Protein AF-C6Y2U2-F1 (afdb_monomer_lite)

Sequence (371 aa):
MIRSQNFWLVALFLSKFGDLNKANKSVPPQEVGGTLWKDAYQYFFNDLGEGRTTSSFEHSLKNARDAFDSHLKKSTRIGWKDLRGRAAILPKEALYVFKKYKNVERNDLWKEIQLSVLKTKNNNSLKTEQIASPSSKNPNWVRQELILALDLYFDLDQGQMHRSNEKVIALSDLLRKLSVHKHIPDIKKFRNPSGVARRLGNFKAMDSGYTGDGLSNSGKLAKIIFDEFRMHRGRLKEEAELIKQIANKAVEGKLAEPAVSYTSSKEQEFKYNYHKNLELNPLTFRVKKQSINNSELITCFLCKMNSQDVYGTLGSDLMELHYVGNIDETSLTSGFNPEDFILVCPNCHKLLDTYYAIITYDDLKNILSSK

Foldseek 3Di:
DDAALLLLLLLQLQQPAFDADPVRDTAGHCVQPDRHLLSSQVSQCVQRVPVPASVRSSVVSVLSNLLCNQVQPPGSDHHDAPPVRHRDDDDPSNVVSCVVPVPPDNVVSVVCSCVVGVPDPPDDDDDDDDDDDDHLDFDDDDPLLLLLLVLVLVVDDPVQLALPRPSLQVSLVLQLLLPPDLDGNDSCPHSHSRVSSLLSQQVLCQDPPRPDNTDPDNDDSSNVSCVVPVVPSVVSVVSNVVSSVVSVVVVVVPPDPPPPDPPQDPVNVVVLSVQVCLQPDVVLVVVVVVVVVVDPQLAAPAQRDQQCVVPNPVRPPQKGKGFQDDPDPCVVVDDDDNVRIGIHGPVLRVVCSSCPPNDHSVRSSVVNVVD

Organism: Pedobacter heparinus (strain ATCC 13125 / DSM 2366 / CIP 104194 / JCM 7457 / NBRC 12017 / NCIMB 9290 / NRRL B-14731 / HIM 762-3) (NCBI:txid485917)

pLDDT: mean 74.82, std 16.69, range [26.45, 96.69]

Secondary structure (DSSP, 8-state):
-PPPHHHHHHHHHHHHS-EE-TTS-EE--GGG--SSHHHHHHHTHHHH-TT--HHHHHHHHHHHHHHHHTT-TT-SS---B-TTSPBPPPPHHHHHHHHHHTT--HHHHHHHHHHHTS----S--------PPPP-SPPPPPHHHHHHHHHHHHHS-TTT-STT-HHHHHHHHHHHHS---S--S-TTTTT-HHHHHHHHHHHHTT-TT--S---S---HHHHHHHHHHTT-HHHHHHHHHHHHHHHHHHHHTTTT---------HHHHHHHHHHHHHHT-HHHHHHHHHHHTTSS--S-TTT---HHHHHGGGGTT--EEEE-S--STTTTTSPP-GGGEEEE-HHHHHHHHHTTTT--HHHHHHHHHT-

Structure (mmCIF, N/CA/C/O backbone):
data_AF-C6Y2U2-F1
#
_entry.id   AF-C6Y2U2-F1
#
loop_
_atom_site.group_PDB
_atom_site.id
_atom_site.type_symbol
_atom_site.label_atom_id
_atom_site.label_alt_id
_atom_site.label_comp_id
_atom_site.label_asym_id
_atom_site.label_entity_id
_atom_site.label_seq_id
_atom_site.pdbx_PDB_ins_code
_atom_site.Cartn_x
_atom_site.Cartn_y
_atom_site.Cartn_z
_atom_site.occupancy
_atom_site.B_iso_or_equiv
_atom_site.auth_seq_id
_atom_site.auth_comp_id
_atom_site.auth_asym_id
_atom_site.auth_atom_id
_atom_site.pdbx_PDB_model_num
ATOM 1 N N . MET A 1 1 ? 8.060 16.342 -18.846 1.00 52.06 1 MET A N 1
ATOM 2 C CA . MET A 1 1 ? 8.264 17.287 -17.726 1.00 52.06 1 MET A CA 1
ATOM 3 C C . MET A 1 1 ? 9.355 18.267 -18.102 1.00 52.06 1 MET A C 1
ATOM 5 O O . MET A 1 1 ? 10.414 17.827 -18.541 1.00 52.06 1 MET A O 1
ATOM 9 N N . ILE A 1 2 ? 9.080 19.560 -17.957 1.00 65.88 2 ILE A N 1
ATOM 10 C CA . ILE A 1 2 ? 10.023 20.646 -18.249 1.00 65.88 2 ILE A CA 1
ATOM 11 C C . ILE A 1 2 ? 11.117 20.639 -17.168 1.00 65.88 2 ILE A C 1
ATOM 13 O O . ILE A 1 2 ? 10.838 20.301 -16.021 1.00 65.88 2 ILE A O 1
ATOM 17 N N . ARG A 1 3 ? 12.372 20.908 -17.542 1.00 79.31 3 ARG A N 1
ATOM 18 C CA . ARG A 1 3 ? 13.502 21.032 -16.604 1.00 79.31 3 ARG A CA 1
ATOM 19 C C . ARG A 1 3 ? 13.709 22.514 -16.304 1.00 79.31 3 ARG A C 1
ATOM 21 O O . ARG A 1 3 ? 13.890 23.286 -17.245 1.00 79.31 3 ARG A O 1
ATOM 28 N N . SER A 1 4 ? 13.675 22.892 -15.030 1.00 84.94 4 SER A N 1
ATOM 29 C CA . SER A 1 4 ? 13.879 24.274 -14.590 1.00 84.94 4 SER A CA 1
ATOM 30 C C . SER A 1 4 ? 15.317 24.761 -14.824 1.00 84.94 4 SER A C 1
ATOM 32 O O . SER A 1 4 ? 16.231 23.975 -15.085 1.00 84.94 4 SER A O 1
ATOM 34 N N . GLN A 1 5 ? 15.542 26.075 -14.734 1.00 83.69 5 GLN A N 1
ATOM 35 C CA . GLN A 1 5 ? 16.887 26.653 -14.863 1.00 83.69 5 GLN A CA 1
ATOM 36 C C . GLN A 1 5 ? 17.833 26.139 -13.767 1.00 83.69 5 GLN A C 1
ATOM 38 O O . GLN A 1 5 ? 18.969 25.783 -14.066 1.00 83.69 5 GLN A O 1
ATOM 43 N N . ASN A 1 6 ? 17.336 25.992 -12.536 1.00 86.44 6 ASN A N 1
ATOM 44 C CA . ASN A 1 6 ? 18.075 25.419 -11.408 1.00 86.44 6 ASN A CA 1
ATOM 45 C C . ASN A 1 6 ? 18.493 23.962 -11.664 1.00 86.44 6 ASN A C 1
ATOM 47 O O . ASN A 1 6 ? 19.618 23.569 -11.359 1.00 86.44 6 ASN A O 1
ATOM 51 N N . PHE A 1 7 ? 17.624 23.175 -12.306 1.00 90.50 7 PHE A N 1
ATOM 52 C CA . PHE A 1 7 ? 17.952 21.812 -12.723 1.00 90.50 7 PHE A CA 1
ATOM 53 C C . PHE A 1 7 ? 19.134 21.784 -13.702 1.00 90.50 7 PHE A C 1
ATOM 55 O O . PHE A 1 7 ? 20.068 20.993 -13.557 1.00 90.50 7 PHE A O 1
ATOM 62 N N . TRP A 1 8 ? 19.114 22.665 -14.705 1.00 90.69 8 TRP A N 1
ATOM 63 C CA . TRP A 1 8 ? 20.199 22.779 -15.679 1.00 90.69 8 TRP A CA 1
ATOM 64 C C . TRP A 1 8 ? 21.481 23.367 -15.080 1.00 90.69 8 TRP A C 1
ATOM 66 O O . TRP A 1 8 ? 22.568 22.993 -15.516 1.00 90.69 8 TRP A O 1
ATOM 76 N N . LEU A 1 9 ? 21.375 24.236 -14.072 1.00 90.00 9 LEU A N 1
ATOM 77 C CA . LEU A 1 9 ? 22.517 24.796 -13.348 1.00 90.00 9 LEU A CA 1
ATOM 78 C C . LEU A 1 9 ? 23.311 23.698 -12.631 1.00 90.00 9 LEU A C 1
ATOM 80 O O . LEU A 1 9 ? 24.524 23.592 -12.813 1.00 90.00 9 LEU A O 1
ATOM 84 N N . VAL A 1 10 ? 22.615 22.823 -11.899 1.00 91.50 10 VAL A N 1
ATOM 85 C CA . VAL A 1 10 ? 23.231 21.662 -11.237 1.00 91.50 10 VAL A CA 1
ATOM 86 C C . VAL A 1 10 ? 23.830 20.695 -12.258 1.00 91.50 10 VAL A C 1
ATOM 88 O O . VAL A 1 10 ? 24.955 20.229 -12.082 1.00 91.50 10 VAL A O 1
ATOM 91 N N . ALA A 1 11 ? 23.131 20.431 -13.366 1.00 91.75 11 ALA A N 1
ATOM 92 C CA . ALA A 1 11 ? 23.659 19.591 -14.441 1.00 91.75 11 ALA A CA 1
ATOM 93 C C . ALA A 1 11 ? 24.965 20.149 -15.042 1.00 91.75 11 ALA A C 1
ATOM 95 O O . ALA A 1 11 ? 25.896 19.384 -15.298 1.00 91.75 11 ALA A O 1
ATOM 96 N N . LEU A 1 12 ? 25.054 21.470 -15.238 1.00 90.75 12 LEU A N 1
ATOM 97 C CA . LEU A 1 12 ? 26.261 22.133 -15.732 1.00 90.75 12 LEU A CA 1
ATOM 98 C C . LEU A 1 12 ? 27.412 22.038 -14.723 1.00 90.75 12 LEU A C 1
ATOM 100 O O . LEU A 1 12 ? 28.534 21.727 -15.117 1.00 90.75 12 LEU A O 1
ATOM 104 N N . PHE A 1 13 ? 27.144 22.266 -13.436 1.00 92.00 13 PHE A N 1
ATOM 105 C CA . PHE A 1 13 ? 28.150 22.149 -12.375 1.00 92.00 13 PHE A CA 1
ATOM 106 C C . PHE A 1 13 ? 28.740 20.737 -12.302 1.00 92.00 13 PHE A C 1
ATOM 108 O O . PHE A 1 13 ? 29.958 20.573 -12.366 1.00 92.00 13 PHE A O 1
ATOM 115 N N . LEU A 1 14 ? 27.881 19.712 -12.287 1.00 90.75 14 LEU A N 1
ATOM 116 C CA . LEU A 1 14 ? 28.301 18.308 -12.283 1.00 90.75 14 LEU A CA 1
ATOM 117 C C . LEU A 1 14 ? 29.098 17.917 -13.537 1.00 90.75 14 LEU A C 1
ATOM 119 O O . LEU A 1 14 ? 29.922 17.009 -13.473 1.00 90.75 14 LEU A O 1
ATOM 123 N N . SER A 1 15 ? 28.846 18.570 -14.674 1.00 89.00 15 SER A N 1
ATOM 124 C CA . SER A 1 15 ? 29.576 18.340 -15.927 1.00 89.00 15 SER A CA 1
ATOM 125 C C . SER A 1 15 ? 30.946 19.029 -15.928 1.00 89.00 15 SER A C 1
ATOM 127 O O . SER A 1 15 ? 31.940 18.437 -16.343 1.00 89.00 15 SER A O 1
ATOM 129 N N . LYS A 1 16 ? 31.026 20.266 -15.416 1.00 87.31 16 LYS A N 1
ATOM 130 C CA . LYS A 1 16 ? 32.269 21.056 -15.370 1.00 87.31 16 LYS A CA 1
ATOM 131 C C . LYS A 1 16 ? 33.266 20.563 -14.327 1.00 87.31 16 LYS A C 1
ATOM 133 O O . LYS A 1 16 ? 34.467 20.657 -14.563 1.00 87.31 16 LYS A O 1
ATOM 138 N N . PHE A 1 17 ? 32.779 20.108 -13.176 1.00 88.12 17 PHE A N 1
ATOM 139 C CA . PHE A 1 17 ? 33.599 19.962 -11.972 1.00 88.12 17 PHE A CA 1
ATOM 140 C C . PHE A 1 17 ? 33.630 18.538 -11.409 1.00 88.12 17 PHE A C 1
ATOM 142 O O . PHE A 1 17 ? 33.936 18.347 -10.239 1.00 88.12 17 PHE A O 1
ATOM 149 N N . GLY A 1 18 ? 33.343 17.530 -12.239 1.00 82.69 18 GLY A N 1
ATOM 150 C CA . GLY A 1 18 ? 33.606 16.138 -11.875 1.00 82.69 18 GLY A CA 1
ATOM 151 C C . GLY A 1 18 ? 35.102 15.902 -11.648 1.00 82.69 18 GLY A C 1
ATOM 152 O O . GLY A 1 18 ? 35.924 16.244 -12.501 1.00 82.69 18 GLY A O 1
ATOM 153 N N . ASP A 1 19 ? 35.446 15.304 -10.513 1.00 82.12 19 ASP A N 1
ATOM 154 C CA . ASP A 1 19 ? 36.823 15.018 -10.124 1.00 82.12 19 ASP A CA 1
ATOM 155 C C . ASP A 1 19 ? 37.291 13.658 -10.678 1.00 82.12 19 ASP A C 1
ATOM 157 O O . ASP A 1 19 ? 36.533 12.910 -11.305 1.00 82.12 19 ASP A O 1
ATOM 161 N N . LEU A 1 20 ? 38.566 13.323 -10.472 1.00 81.25 20 LEU A N 1
ATOM 162 C CA . LEU A 1 20 ? 39.147 12.030 -10.838 1.00 81.25 20 LEU A CA 1
ATOM 163 C C . LEU A 1 20 ? 39.573 11.289 -9.574 1.00 81.25 20 LEU A C 1
ATOM 165 O O . LEU A 1 20 ? 40.216 11.853 -8.692 1.00 81.25 20 LEU A O 1
ATOM 169 N N . ASN A 1 21 ? 39.222 10.008 -9.480 1.00 79.94 21 ASN A N 1
ATOM 170 C CA . ASN A 1 21 ? 39.723 9.163 -8.401 1.00 79.94 21 ASN A CA 1
ATOM 171 C C . ASN A 1 21 ? 41.161 8.686 -8.681 1.00 79.94 21 ASN A C 1
ATOM 173 O O . ASN A 1 21 ? 41.694 8.867 -9.775 1.00 79.94 21 ASN A O 1
ATOM 177 N N . LYS A 1 22 ? 41.777 8.000 -7.707 1.00 79.19 22 LYS A N 1
ATOM 178 C CA . LYS A 1 22 ? 43.143 7.446 -7.823 1.00 79.19 22 LYS A CA 1
ATOM 179 C C . LYS A 1 22 ? 43.344 6.499 -9.020 1.00 79.19 22 LYS A C 1
ATOM 181 O O . LYS A 1 22 ? 44.473 6.285 -9.435 1.00 79.19 22 LYS A O 1
ATOM 186 N N . ALA A 1 23 ? 42.263 5.943 -9.570 1.00 79.69 23 ALA A N 1
ATOM 187 C CA . ALA A 1 23 ? 42.267 5.078 -10.751 1.00 79.69 23 ALA A CA 1
ATOM 188 C C . ALA A 1 23 ? 41.936 5.838 -12.053 1.00 79.69 23 ALA A C 1
ATOM 190 O O . ALA A 1 23 ? 41.538 5.221 -13.040 1.00 79.69 23 ALA A O 1
ATOM 191 N N . ASN A 1 24 ? 42.046 7.172 -12.045 1.00 77.50 24 ASN A N 1
ATOM 192 C CA . ASN A 1 24 ? 41.760 8.072 -13.162 1.00 77.50 24 ASN A CA 1
ATOM 193 C C . ASN A 1 24 ? 40.324 7.962 -13.719 1.00 77.50 24 ASN A C 1
ATOM 195 O O . ASN A 1 24 ? 40.071 8.263 -14.885 1.00 77.50 24 ASN A O 1
ATOM 199 N N . LYS A 1 25 ? 39.363 7.512 -12.898 1.00 78.44 25 LYS A N 1
ATOM 200 C CA . LYS A 1 25 ? 37.940 7.449 -13.260 1.00 78.44 25 LYS A CA 1
ATOM 201 C C . LYS A 1 25 ? 37.209 8.682 -12.748 1.00 78.44 25 LYS A C 1
ATOM 203 O O . LYS A 1 25 ? 37.409 9.100 -11.610 1.00 78.44 25 LYS A O 1
ATOM 208 N N . SER A 1 26 ? 36.315 9.205 -13.583 1.00 80.88 26 SER A N 1
ATOM 209 C CA . SER A 1 26 ? 35.478 10.359 -13.258 1.00 80.88 26 SER A CA 1
ATOM 210 C C . SER A 1 26 ? 34.520 10.057 -12.101 1.00 80.88 26 SER A C 1
ATOM 212 O O . SER A 1 26 ? 33.709 9.128 -12.178 1.00 80.88 26 SER A O 1
ATOM 214 N N . VAL A 1 27 ? 34.593 10.874 -11.057 1.00 84.19 27 VAL A N 1
ATOM 215 C CA . VAL A 1 27 ? 33.753 10.867 -9.853 1.00 84.19 27 VAL A CA 1
ATOM 216 C C . VAL A 1 27 ? 33.052 12.223 -9.716 1.00 84.19 27 VAL A C 1
ATOM 218 O O . VAL A 1 27 ? 33.461 13.192 -10.361 1.00 84.19 27 VAL A O 1
ATOM 221 N N . PRO A 1 28 ? 31.949 12.315 -8.958 1.00 87.50 28 PRO A N 1
ATOM 222 C CA . PRO A 1 28 ? 31.302 13.603 -8.739 1.00 87.50 28 PRO A CA 1
ATOM 223 C C . PRO A 1 28 ? 32.206 14.594 -7.978 1.00 87.50 28 PRO A C 1
ATOM 225 O O . PRO A 1 28 ? 33.165 14.161 -7.336 1.00 87.50 28 PRO A O 1
ATOM 228 N N . PRO A 1 29 ? 31.894 15.904 -8.041 1.00 86.81 29 PRO A N 1
ATOM 229 C CA . PRO A 1 29 ? 32.599 16.928 -7.272 1.00 86.81 29 PRO A CA 1
ATOM 230 C C . PRO A 1 29 ? 32.588 16.620 -5.765 1.00 86.81 29 PRO A C 1
ATOM 232 O O . PRO A 1 29 ? 31.587 16.125 -5.239 1.00 86.81 29 PRO A O 1
ATOM 235 N N . GLN A 1 30 ? 33.667 16.931 -5.047 1.00 83.81 30 GLN A N 1
ATOM 236 C CA . GLN A 1 30 ? 33.751 16.698 -3.594 1.00 83.81 30 GLN A CA 1
ATOM 237 C C . GLN A 1 30 ? 32.637 17.390 -2.789 1.00 83.81 30 GLN A C 1
ATOM 239 O O . GLN A 1 30 ? 32.208 16.873 -1.756 1.00 83.81 30 GLN A O 1
ATOM 244 N N . GLU A 1 31 ? 32.120 18.517 -3.281 1.00 83.88 31 GLU A N 1
ATOM 245 C CA . GLU A 1 31 ? 31.091 19.335 -2.637 1.00 83.88 31 GLU A CA 1
ATOM 246 C C . GLU A 1 31 ? 29.771 18.583 -2.387 1.00 83.88 31 GLU A C 1
ATOM 248 O O . GLU A 1 31 ? 29.012 18.946 -1.488 1.00 83.88 31 GLU A O 1
ATOM 253 N N . VAL A 1 32 ? 29.502 17.512 -3.144 1.00 80.56 32 VAL A N 1
ATOM 254 C CA . VAL A 1 32 ? 28.281 16.694 -3.011 1.00 80.56 32 VAL A CA 1
ATOM 255 C C . VAL A 1 32 ? 28.478 15.416 -2.177 1.00 80.56 32 VAL A C 1
ATOM 257 O O . VAL A 1 32 ? 27.555 14.612 -2.062 1.00 80.56 32 VAL A O 1
ATOM 260 N N . GLY A 1 33 ? 29.651 15.229 -1.554 1.00 60.03 33 GLY A N 1
ATOM 261 C CA . GLY A 1 33 ? 29.869 14.289 -0.441 1.00 60.03 33 GLY A CA 1
ATOM 262 C C . GLY A 1 33 ? 29.817 12.785 -0.757 1.00 60.03 33 GLY A C 1
ATOM 263 O O . GLY A 1 33 ? 29.776 11.981 0.172 1.00 60.03 33 GLY A O 1
ATOM 264 N N . GLY A 1 34 ? 29.815 12.383 -2.033 1.00 65.25 34 GLY A N 1
ATOM 265 C CA . GLY A 1 34 ? 29.723 10.980 -2.463 1.00 65.25 34 GLY A CA 1
ATOM 266 C C . GLY A 1 34 ? 30.887 10.537 -3.350 1.00 65.25 34 GLY A C 1
ATOM 267 O O . GLY A 1 34 ? 31.472 11.344 -4.066 1.00 65.25 34 GLY A O 1
ATOM 268 N N . THR A 1 35 ? 31.220 9.241 -3.340 1.00 70.31 35 THR A N 1
ATOM 269 C CA . THR A 1 35 ? 32.236 8.664 -4.250 1.00 70.31 35 THR A CA 1
ATOM 270 C C . THR A 1 35 ? 31.624 8.114 -5.539 1.00 70.31 35 THR A C 1
ATOM 272 O O . THR A 1 35 ? 32.339 7.895 -6.522 1.00 70.31 35 THR A O 1
ATOM 275 N N . LEU A 1 36 ? 30.299 7.924 -5.570 1.00 82.06 36 LEU A N 1
ATOM 276 C CA . LEU A 1 36 ? 29.557 7.454 -6.733 1.00 82.06 36 LEU A CA 1
ATOM 277 C C . LEU A 1 36 ? 28.654 8.557 -7.289 1.00 82.06 36 LEU A C 1
ATOM 279 O O . LEU A 1 36 ? 28.006 9.306 -6.565 1.00 82.06 36 LEU A O 1
ATOM 283 N N . TRP A 1 37 ? 28.521 8.596 -8.616 1.00 81.88 37 TRP A N 1
ATOM 284 C CA . TRP A 1 37 ? 27.623 9.531 -9.306 1.00 81.88 37 TRP A CA 1
ATOM 285 C C . TRP A 1 37 ? 26.160 9.422 -8.872 1.00 81.88 37 TRP A C 1
ATOM 287 O O . TRP A 1 37 ? 25.426 10.401 -8.955 1.00 81.88 37 TRP A O 1
ATOM 297 N N . LYS A 1 38 ? 25.738 8.240 -8.415 1.00 81.88 38 LYS A N 1
ATOM 298 C CA . LYS A 1 38 ? 24.388 8.029 -7.895 1.00 81.88 38 LYS A CA 1
ATOM 299 C C . LYS A 1 38 ? 24.138 8.862 -6.637 1.00 81.88 38 LYS A C 1
ATOM 301 O O . LYS A 1 38 ? 23.087 9.484 -6.527 1.00 81.88 38 LYS A O 1
ATOM 306 N N . ASP A 1 39 ? 25.127 8.932 -5.753 1.00 79.75 39 ASP A N 1
ATOM 307 C CA . ASP A 1 39 ? 25.043 9.687 -4.502 1.00 79.75 39 ASP A CA 1
ATOM 308 C C . ASP A 1 39 ? 24.939 11.189 -4.793 1.00 79.75 39 ASP A C 1
ATOM 310 O O . ASP A 1 39 ? 24.116 11.885 -4.206 1.00 79.75 39 ASP A O 1
ATOM 314 N N . ALA A 1 40 ? 25.688 11.666 -5.791 1.00 82.62 40 ALA A N 1
ATOM 315 C CA . ALA A 1 40 ? 25.619 13.047 -6.258 1.00 82.62 40 ALA A CA 1
ATOM 316 C C . ALA A 1 40 ? 24.248 13.422 -6.831 1.00 82.62 40 ALA A C 1
ATOM 318 O O . ALA A 1 40 ? 23.764 14.524 -6.599 1.00 82.62 40 ALA A O 1
ATOM 319 N N . TYR A 1 41 ? 23.594 12.526 -7.573 1.00 85.75 41 TYR A N 1
ATOM 320 C CA . TYR A 1 41 ? 22.229 12.788 -8.027 1.00 85.75 41 TYR A CA 1
ATOM 321 C C . TYR A 1 41 ? 21.244 12.749 -6.859 1.00 85.75 41 TYR A C 1
ATOM 323 O O . TYR A 1 41 ? 20.368 13.602 -6.773 1.00 85.75 41 TYR A O 1
ATOM 331 N N . GLN A 1 42 ? 21.405 11.804 -5.933 1.00 81.44 42 GLN A N 1
ATOM 332 C CA . GLN A 1 42 ? 20.553 11.721 -4.752 1.00 81.44 42 GLN A CA 1
ATOM 333 C C . GLN A 1 42 ? 20.636 12.989 -3.893 1.00 81.44 42 GLN A C 1
ATOM 335 O O . GLN A 1 42 ? 19.614 13.415 -3.356 1.00 81.44 42 GLN A O 1
ATOM 340 N N . TYR A 1 43 ? 21.817 13.612 -3.814 1.00 83.88 43 TYR A N 1
ATOM 341 C CA . TYR A 1 43 ? 22.055 14.845 -3.062 1.00 83.88 43 TYR A CA 1
ATOM 342 C C . TYR A 1 43 ? 21.073 15.966 -3.437 1.00 83.88 43 TYR A C 1
ATOM 344 O O . TYR A 1 43 ? 20.543 16.629 -2.554 1.00 83.88 43 TYR A O 1
ATOM 352 N N . PHE A 1 44 ? 20.772 16.133 -4.729 1.00 85.88 44 PHE A N 1
ATOM 353 C CA . PHE A 1 44 ? 19.871 17.184 -5.222 1.00 85.88 44 PHE A CA 1
ATOM 354 C C . PHE A 1 44 ? 18.411 16.745 -5.363 1.00 85.88 44 PHE A C 1
ATOM 356 O O . PHE A 1 44 ? 17.573 17.535 -5.799 1.00 85.88 44 PHE A O 1
ATOM 363 N N . PHE A 1 45 ? 18.084 15.487 -5.057 1.00 82.56 45 PHE A N 1
ATOM 364 C CA . PHE A 1 45 ? 16.754 14.941 -5.326 1.00 82.56 45 PHE A CA 1
ATOM 365 C C . PHE A 1 45 ? 15.654 15.667 -4.545 1.00 82.56 45 PHE A C 1
ATOM 367 O O . PHE A 1 45 ? 14.587 15.924 -5.096 1.00 82.56 45 PHE A O 1
ATOM 374 N N . ASN A 1 46 ? 15.914 16.016 -3.286 1.00 76.50 46 ASN A N 1
ATOM 375 C CA . ASN A 1 46 ? 14.917 16.668 -2.438 1.00 76.50 46 ASN A CA 1
ATOM 376 C C . ASN A 1 46 ? 14.611 18.097 -2.913 1.00 76.50 46 ASN A C 1
ATOM 378 O O . ASN A 1 46 ? 13.461 18.520 -2.853 1.00 76.50 46 ASN A O 1
ATOM 382 N N . ASP A 1 47 ? 15.614 18.799 -3.444 1.00 81.88 47 ASP A N 1
ATOM 383 C CA . ASP A 1 47 ? 15.489 20.199 -3.860 1.00 81.88 47 ASP A CA 1
ATOM 384 C C . ASP A 1 47 ? 15.041 20.358 -5.327 1.00 81.88 47 ASP A C 1
ATOM 386 O O . ASP A 1 47 ? 14.376 21.332 -5.674 1.00 81.88 47 ASP A O 1
ATOM 390 N N . LEU A 1 48 ? 15.374 19.398 -6.204 1.00 83.19 48 LEU A N 1
ATOM 391 C CA . LEU A 1 48 ? 15.117 19.463 -7.656 1.00 83.19 48 LEU A CA 1
ATOM 392 C C . LEU A 1 48 ? 14.228 18.333 -8.199 1.00 83.19 48 LEU A C 1
ATOM 394 O O . LEU A 1 48 ? 13.996 18.243 -9.410 1.00 83.19 48 LEU A O 1
ATOM 398 N N . GLY A 1 49 ? 13.727 17.453 -7.330 1.00 75.81 49 GLY A N 1
ATOM 399 C CA . GLY A 1 49 ? 12.936 16.286 -7.715 1.00 75.81 49 GLY A CA 1
ATOM 400 C C . GLY A 1 49 ? 11.708 16.647 -8.550 1.00 75.81 49 GLY A C 1
ATOM 401 O O . GLY A 1 49 ? 11.431 15.960 -9.535 1.00 75.81 49 GLY A O 1
ATOM 402 N N . GLU A 1 50 ? 11.020 17.746 -8.209 1.00 71.00 50 GLU A N 1
ATOM 403 C CA . GLU A 1 50 ? 9.822 18.276 -8.897 1.00 71.00 50 GLU A CA 1
ATOM 404 C C . GLU A 1 50 ? 8.795 17.164 -9.229 1.00 71.00 50 GLU A C 1
ATOM 406 O O . GLU A 1 50 ? 8.310 17.052 -10.354 1.00 71.00 50 GLU A O 1
ATOM 411 N N . GLY A 1 51 ? 8.520 16.264 -8.275 1.00 68.25 51 GLY A N 1
ATOM 412 C CA . GLY A 1 51 ? 7.569 15.153 -8.447 1.00 68.25 51 GLY A CA 1
ATOM 413 C C . GLY A 1 51 ? 8.083 13.949 -9.256 1.00 68.25 51 GLY A C 1
ATOM 414 O O . GLY A 1 51 ? 7.340 12.990 -9.477 1.00 68.25 51 GLY A O 1
ATOM 415 N N . ARG A 1 52 ? 9.349 13.945 -9.698 1.00 73.94 52 ARG A N 1
ATOM 416 C CA . ARG A 1 52 ? 9.982 12.774 -10.331 1.00 73.94 52 ARG A CA 1
ATOM 417 C C . ARG A 1 52 ? 10.269 11.697 -9.284 1.00 73.94 52 ARG A C 1
ATOM 419 O O . ARG A 1 52 ? 10.627 11.989 -8.149 1.00 73.94 52 ARG A O 1
ATOM 426 N N . THR A 1 53 ? 10.197 10.428 -9.684 1.00 80.69 53 THR A N 1
ATOM 427 C CA . THR A 1 53 ? 10.766 9.342 -8.868 1.00 80.69 53 THR A CA 1
ATOM 428 C C . THR A 1 53 ? 12.285 9.479 -8.808 1.00 80.69 53 THR A C 1
ATOM 430 O O . THR A 1 53 ? 12.891 10.002 -9.742 1.00 80.69 53 THR A O 1
ATOM 433 N N . THR A 1 54 ? 12.918 8.942 -7.766 1.00 75.00 54 THR A N 1
ATOM 434 C CA . THR A 1 54 ? 14.378 8.981 -7.590 1.00 75.00 54 THR A CA 1
ATOM 435 C C . THR A 1 54 ? 15.132 8.485 -8.822 1.00 75.00 54 THR A C 1
ATOM 437 O O . THR A 1 54 ? 15.957 9.202 -9.372 1.00 75.00 54 THR A O 1
ATOM 440 N N . SER A 1 55 ? 14.769 7.317 -9.359 1.00 77.31 55 SER A N 1
ATOM 441 C CA . SER A 1 55 ? 15.410 6.787 -10.568 1.00 77.31 55 SER A CA 1
ATOM 442 C C . SER A 1 55 ? 15.112 7.622 -11.817 1.00 77.31 55 SER A C 1
ATOM 444 O O . SER A 1 55 ? 15.969 7.764 -12.684 1.00 77.31 55 SER A O 1
ATOM 446 N N . SER A 1 56 ? 13.910 8.197 -11.943 1.00 81.62 56 SER A N 1
ATOM 447 C CA . SER A 1 56 ? 13.601 9.100 -13.061 1.00 81.62 56 SER A CA 1
ATOM 448 C C . SER A 1 56 ? 14.378 10.411 -12.962 1.00 81.62 56 SER A C 1
ATOM 450 O O . SER A 1 56 ? 14.743 10.972 -13.996 1.00 81.62 56 SER A O 1
ATOM 452 N N . PHE A 1 57 ? 14.614 10.909 -11.750 1.00 87.12 57 PHE A N 1
ATOM 453 C CA . PHE A 1 57 ? 15.420 12.093 -11.492 1.00 87.12 57 PHE A CA 1
ATOM 454 C C . PHE A 1 57 ? 16.896 11.819 -11.776 1.00 87.12 57 PHE A C 1
ATOM 456 O O . PHE A 1 57 ? 17.489 12.555 -12.557 1.00 87.12 57 PHE A O 1
ATOM 463 N N . GLU A 1 58 ? 17.449 10.718 -11.257 1.00 88.19 58 GLU A N 1
ATOM 464 C CA . GLU A 1 58 ? 18.817 10.266 -11.539 1.00 88.19 58 GLU A CA 1
ATOM 465 C C . GLU A 1 58 ? 19.066 10.179 -13.050 1.00 88.19 58 GLU A C 1
ATOM 467 O O . GLU A 1 58 ? 20.008 10.783 -13.562 1.00 88.19 58 GLU A O 1
ATOM 472 N N . HIS A 1 59 ? 18.186 9.498 -13.795 1.00 86.56 59 HIS A N 1
ATOM 473 C CA . HIS A 1 59 ? 18.295 9.425 -15.254 1.00 86.56 59 HIS A CA 1
ATOM 474 C C . HIS A 1 59 ? 18.153 10.799 -15.916 1.00 86.56 59 HIS A C 1
ATOM 476 O O . HIS A 1 59 ? 18.867 11.099 -16.869 1.00 86.56 59 HIS A O 1
ATOM 482 N N . SER A 1 60 ? 17.261 11.658 -15.417 1.00 87.00 60 SER A N 1
ATOM 483 C CA . SER A 1 60 ? 17.057 12.996 -15.983 1.00 87.00 60 SER A CA 1
ATOM 484 C C . SER A 1 60 ? 18.263 13.906 -15.776 1.00 87.00 60 SER A C 1
ATOM 486 O O . SER A 1 60 ? 18.634 14.617 -16.709 1.00 87.00 60 SER A O 1
ATOM 488 N N . LEU A 1 61 ? 18.866 13.882 -14.586 1.00 88.81 61 LEU A N 1
ATOM 489 C CA . LEU A 1 61 ? 20.008 14.715 -14.226 1.00 88.81 61 LEU A CA 1
ATOM 490 C C . LEU A 1 61 ? 21.288 14.191 -14.879 1.00 88.81 61 LEU A C 1
ATOM 492 O O . LEU A 1 61 ? 22.055 14.980 -15.423 1.00 88.81 61 LEU A O 1
ATOM 496 N N . LYS A 1 62 ? 21.453 12.862 -14.952 1.00 89.62 62 LYS A N 1
ATOM 497 C CA . LYS A 1 62 ? 22.489 12.218 -15.767 1.00 89.62 62 LYS A CA 1
ATOM 498 C C . LYS A 1 62 ? 22.402 12.670 -17.226 1.00 89.62 62 LYS A C 1
ATOM 500 O O . LYS A 1 62 ? 23.387 13.160 -17.761 1.00 89.62 62 LYS A O 1
ATOM 505 N N . ASN A 1 63 ? 21.225 12.564 -17.846 1.00 86.69 63 ASN A N 1
ATOM 506 C CA . ASN A 1 63 ? 21.040 12.947 -19.249 1.00 86.69 63 ASN A CA 1
ATOM 507 C C . ASN A 1 63 ? 21.254 14.452 -19.472 1.00 86.69 63 ASN A C 1
ATOM 509 O O . ASN A 1 63 ? 21.757 14.853 -20.516 1.00 86.69 63 ASN A O 1
ATOM 513 N N . ALA A 1 64 ? 20.870 15.293 -18.508 1.00 88.56 64 ALA A N 1
ATOM 514 C CA . ALA A 1 64 ? 21.110 16.732 -18.572 1.00 88.56 64 ALA A CA 1
ATOM 515 C C . ALA A 1 64 ? 22.600 17.080 -18.439 1.00 88.56 64 ALA A C 1
ATOM 517 O O . ALA A 1 64 ? 23.083 17.943 -19.165 1.00 88.56 64 ALA A O 1
ATOM 518 N N . ARG A 1 65 ? 23.337 16.390 -17.560 1.00 89.12 65 ARG A N 1
ATOM 519 C CA . ARG A 1 65 ? 24.792 16.535 -17.433 1.00 89.12 65 ARG A CA 1
ATOM 520 C C . ARG A 1 65 ? 25.500 16.082 -18.709 1.00 89.12 65 ARG A C 1
ATOM 522 O O . ARG A 1 65 ? 26.298 16.832 -19.259 1.00 89.12 65 ARG A O 1
ATOM 529 N N . ASP A 1 66 ? 25.160 14.893 -19.210 1.00 84.25 66 ASP A N 1
ATOM 530 C CA . ASP A 1 66 ? 25.758 14.319 -20.422 1.00 84.25 66 ASP A CA 1
ATOM 531 C C . ASP A 1 66 ? 25.527 15.224 -21.654 1.00 84.25 66 ASP A C 1
ATOM 533 O O . ASP A 1 66 ? 26.336 15.231 -22.581 1.00 84.25 66 ASP A O 1
ATOM 537 N N . ALA A 1 67 ? 24.455 16.030 -21.655 1.00 83.44 67 ALA A N 1
ATOM 538 C CA . ALA A 1 67 ? 24.211 17.029 -22.691 1.00 83.44 67 ALA A CA 1
ATOM 539 C C . ALA A 1 67 ? 25.250 18.165 -22.688 1.00 83.44 67 ALA A C 1
ATOM 541 O O . ALA A 1 67 ? 25.524 18.704 -23.754 1.00 83.44 67 ALA A O 1
ATOM 542 N N . PHE A 1 68 ? 25.843 18.520 -21.542 1.00 84.88 68 PHE A N 1
ATOM 543 C CA . PHE A 1 68 ? 26.909 19.527 -21.445 1.00 84.88 68 PHE A CA 1
ATOM 544 C C . PHE A 1 68 ? 28.310 18.953 -21.654 1.00 84.88 68 PHE A C 1
ATOM 546 O O . PHE A 1 68 ? 29.174 19.677 -22.154 1.00 84.88 68 PHE A O 1
ATOM 553 N N . ASP A 1 69 ? 28.523 17.665 -21.356 1.00 79.81 69 ASP A N 1
ATOM 554 C CA . ASP A 1 69 ? 29.815 16.985 -21.547 1.00 79.81 69 ASP A CA 1
ATOM 555 C C . ASP A 1 69 ? 30.331 17.151 -22.995 1.00 79.81 69 ASP A C 1
ATOM 557 O O . ASP A 1 69 ? 31.527 17.320 -23.217 1.00 79.81 69 ASP A O 1
ATOM 561 N N . SER A 1 70 ? 29.433 17.208 -23.988 1.00 71.06 70 SER A N 1
ATOM 562 C CA . SER A 1 70 ? 29.783 17.425 -25.404 1.00 71.06 70 SER A CA 1
ATOM 563 C C . SER A 1 70 ? 30.152 18.873 -25.775 1.00 71.06 70 SER A C 1
ATOM 565 O O . SER A 1 70 ? 30.707 19.093 -26.851 1.00 71.06 70 SER A O 1
ATOM 567 N N . HIS A 1 71 ? 29.847 19.863 -24.928 1.00 73.81 71 HIS A N 1
ATOM 568 C CA . HIS A 1 71 ? 30.074 21.299 -25.191 1.00 73.81 71 HIS A CA 1
ATOM 569 C C . HIS A 1 71 ? 31.235 21.898 -24.386 1.00 73.81 71 HIS A C 1
ATOM 571 O O . HIS A 1 71 ? 31.653 23.028 -24.650 1.00 73.81 71 HIS A O 1
ATOM 577 N N . LEU A 1 72 ? 31.774 21.166 -23.409 1.00 76.25 72 LEU A N 1
ATOM 578 C CA . LEU A 1 72 ? 32.866 21.623 -22.552 1.00 76.25 72 LEU A CA 1
ATOM 579 C C . LEU A 1 72 ? 34.207 21.052 -23.026 1.00 76.25 72 LEU A C 1
ATOM 581 O O . LEU A 1 72 ? 34.458 19.857 -22.935 1.00 76.25 72 LEU A O 1
ATOM 585 N N . LYS A 1 73 ? 35.122 21.928 -23.462 1.00 61.78 73 LYS A N 1
ATOM 586 C CA . LYS A 1 73 ? 36.462 21.541 -23.957 1.00 61.78 73 LYS A CA 1
ATOM 587 C C . LYS A 1 73 ? 37.371 20.878 -22.905 1.00 61.78 73 LYS A C 1
ATOM 589 O O . LYS A 1 73 ? 38.382 20.299 -23.276 1.00 61.78 73 LYS A O 1
ATOM 594 N N . LYS A 1 74 ? 37.041 21.002 -21.613 1.00 58.78 74 LYS A N 1
ATOM 595 C CA . LYS A 1 74 ? 37.829 20.506 -20.467 1.00 58.78 74 LYS A CA 1
ATOM 596 C C . LYS A 1 74 ? 37.116 19.410 -19.657 1.00 58.78 74 LYS A C 1
ATOM 598 O O . LYS A 1 74 ? 37.554 19.109 -18.553 1.00 58.78 74 LYS A O 1
ATOM 603 N N . SER A 1 75 ? 36.013 18.841 -20.154 1.00 57.69 75 SER A N 1
ATOM 604 C CA . SER A 1 75 ? 35.355 17.740 -19.439 1.00 57.69 75 SER A CA 1
ATOM 605 C C . SER A 1 75 ? 36.220 16.478 -19.501 1.00 57.69 75 SER A C 1
ATOM 607 O O . SER A 1 75 ? 36.754 16.131 -20.553 1.00 57.69 75 SER A O 1
ATOM 609 N N . THR A 1 76 ? 36.343 15.767 -18.380 1.00 55.44 76 THR A N 1
ATOM 610 C CA . THR A 1 76 ? 37.047 14.475 -18.278 1.00 55.44 76 THR A CA 1
ATOM 611 C C . THR A 1 76 ? 36.256 13.318 -18.908 1.00 55.44 76 THR A C 1
ATOM 613 O O . THR A 1 76 ? 36.640 12.154 -18.786 1.00 55.44 76 THR A O 1
ATOM 616 N N . ARG A 1 77 ? 35.127 13.618 -19.570 1.00 57.72 77 ARG A N 1
ATOM 617 C CA . ARG A 1 77 ? 34.144 12.659 -20.083 1.00 57.72 77 ARG A CA 1
ATOM 618 C C . ARG A 1 77 ? 33.727 12.991 -21.515 1.00 57.72 77 ARG A C 1
ATOM 620 O O . ARG A 1 77 ? 33.651 14.151 -21.905 1.00 57.72 77 ARG A O 1
ATOM 627 N N . ILE A 1 78 ? 33.397 11.954 -22.285 1.00 58.38 78 ILE A N 1
ATOM 628 C CA . ILE A 1 78 ? 32.889 12.079 -23.656 1.00 58.38 78 ILE A CA 1
ATOM 629 C C . ILE A 1 78 ? 31.356 12.018 -23.613 1.00 58.38 78 ILE A C 1
ATOM 631 O O . ILE A 1 78 ? 30.790 10.977 -23.280 1.00 58.38 78 ILE A O 1
ATOM 635 N N . GLY A 1 79 ? 30.690 13.132 -23.926 1.00 59.41 79 GLY A N 1
ATOM 636 C CA . GLY A 1 79 ? 29.230 13.201 -24.054 1.00 59.41 79 GLY A CA 1
ATOM 637 C C . GLY A 1 79 ? 28.705 12.643 -25.386 1.00 59.41 79 GLY A C 1
ATOM 638 O O . GLY A 1 79 ? 29.472 12.327 -26.300 1.00 59.41 79 GLY A O 1
ATOM 639 N N . TRP A 1 80 ? 27.378 12.540 -25.515 1.00 53.50 80 TRP A N 1
ATOM 640 C CA . TRP A 1 80 ? 26.724 12.084 -26.749 1.00 53.50 80 TRP A CA 1
ATOM 641 C C . TRP A 1 80 ? 26.960 13.075 -27.901 1.00 53.50 80 TRP A C 1
ATOM 643 O O . TRP A 1 80 ? 26.699 14.277 -27.773 1.00 53.50 80 TRP A O 1
ATOM 653 N N . LYS A 1 81 ? 27.439 12.561 -29.037 1.00 61.88 81 LYS A N 1
ATOM 654 C CA . LYS A 1 81 ? 27.645 13.302 -30.291 1.00 61.88 81 LYS A CA 1
ATOM 655 C C . LYS A 1 81 ? 26.659 12.801 -31.347 1.00 61.88 81 LYS A C 1
ATOM 657 O O . LYS A 1 81 ? 26.264 11.638 -31.312 1.00 61.88 81 LYS A O 1
ATOM 662 N N . ASP A 1 82 ? 26.248 13.672 -32.264 1.00 58.12 82 ASP A N 1
ATOM 663 C CA . ASP A 1 82 ? 25.446 13.266 -33.420 1.00 58.12 82 ASP A CA 1
ATOM 664 C C . ASP A 1 82 ? 26.260 12.356 -34.366 1.00 58.12 82 ASP A C 1
ATOM 666 O O . ASP A 1 82 ? 27.476 12.207 -34.222 1.00 58.12 82 ASP A O 1
ATOM 670 N N . LEU A 1 83 ? 25.600 11.760 -35.366 1.00 53.09 83 LEU A N 1
ATOM 671 C CA . LEU A 1 83 ? 26.236 10.899 -36.382 1.00 53.09 83 LEU A CA 1
ATOM 672 C C . LEU A 1 83 ? 27.362 11.601 -37.176 1.00 53.09 83 LEU A C 1
ATOM 674 O O . LEU A 1 83 ? 28.087 10.948 -37.919 1.00 53.09 83 LEU A O 1
ATOM 678 N N . ARG A 1 84 ? 27.515 12.925 -37.032 1.00 55.81 84 ARG A N 1
ATOM 679 C CA . ARG A 1 84 ? 28.554 13.756 -37.657 1.00 55.81 84 ARG A CA 1
ATOM 680 C C . ARG A 1 84 ? 29.590 14.259 -36.638 1.00 55.81 84 ARG A C 1
ATOM 682 O O . ARG A 1 84 ? 30.381 15.141 -36.959 1.00 55.81 84 ARG A O 1
ATOM 689 N N . GLY A 1 85 ? 29.583 13.733 -35.411 1.00 58.59 85 GLY A N 1
ATOM 690 C CA . GLY A 1 85 ? 30.526 14.084 -34.348 1.00 58.59 85 GLY A CA 1
ATOM 691 C C . GLY A 1 85 ? 30.273 15.438 -33.673 1.00 58.59 85 GLY A C 1
ATOM 692 O O . GLY A 1 85 ? 31.102 15.875 -32.871 1.00 58.59 85 GLY A O 1
ATOM 693 N N . ARG A 1 86 ? 29.154 16.112 -33.964 1.00 60.38 86 ARG A N 1
ATOM 694 C CA . ARG A 1 86 ? 28.805 17.419 -33.390 1.00 60.38 86 ARG A CA 1
ATOM 695 C C . ARG A 1 86 ? 28.051 17.247 -32.079 1.00 60.38 86 ARG A C 1
ATOM 697 O O . ARG A 1 86 ? 27.307 16.288 -31.881 1.00 60.38 86 ARG A O 1
ATOM 704 N N . ALA A 1 87 ? 28.250 18.193 -31.171 1.00 63.41 87 ALA A N 1
ATOM 705 C CA . ALA A 1 87 ? 27.562 18.202 -29.891 1.00 63.41 87 ALA A CA 1
ATOM 706 C C . ALA A 1 87 ? 26.042 18.350 -30.088 1.00 63.41 87 ALA A C 1
ATOM 708 O O . ALA A 1 87 ? 25.591 19.124 -30.934 1.00 63.41 87 ALA A O 1
ATOM 709 N N . ALA A 1 88 ? 25.255 17.610 -29.304 1.00 65.00 88 ALA A N 1
ATOM 710 C CA . ALA A 1 88 ? 23.798 17.676 -29.354 1.00 65.00 88 ALA A CA 1
ATOM 711 C C . ALA A 1 88 ? 23.288 19.105 -29.082 1.00 65.00 88 ALA A C 1
ATOM 713 O O . ALA A 1 88 ? 23.821 19.804 -28.221 1.00 65.00 88 ALA A O 1
ATOM 714 N N . ILE A 1 89 ? 22.251 19.547 -29.800 1.00 74.56 89 ILE A N 1
ATOM 715 C CA . ILE A 1 89 ? 21.682 20.892 -29.627 1.00 74.56 89 ILE A CA 1
ATOM 716 C C . ILE A 1 89 ? 21.104 21.022 -28.210 1.00 74.56 89 ILE A C 1
ATOM 718 O O . ILE A 1 89 ? 20.259 20.225 -27.801 1.00 74.56 89 ILE A O 1
ATOM 722 N N . LEU A 1 90 ? 21.555 22.035 -27.464 1.00 81.38 90 LEU A N 1
ATOM 723 C CA . LEU A 1 90 ? 21.044 22.318 -26.124 1.00 81.38 90 LEU A CA 1
ATOM 724 C C . LEU A 1 90 ? 19.633 22.931 -26.201 1.00 81.38 90 LEU A C 1
ATOM 726 O O . LEU A 1 90 ? 19.431 23.878 -26.966 1.00 81.38 90 LEU A O 1
ATOM 730 N N . PRO A 1 91 ? 18.671 22.459 -25.384 1.00 83.12 91 PRO A N 1
ATOM 731 C CA . PRO A 1 91 ? 17.380 23.125 -25.199 1.00 83.12 91 PRO A CA 1
ATOM 732 C C . PRO A 1 91 ? 17.538 24.591 -24.769 1.00 83.12 91 PRO A C 1
ATOM 734 O O . PRO A 1 91 ? 18.556 24.954 -24.180 1.00 83.12 91 PRO A O 1
ATOM 737 N N . LYS A 1 92 ? 16.523 25.431 -25.007 1.00 82.81 92 LYS A N 1
ATOM 738 C CA . LYS A 1 92 ? 16.571 26.886 -24.755 1.00 82.81 92 LYS A CA 1
ATOM 739 C C . LYS A 1 92 ? 17.028 27.231 -23.331 1.00 82.81 92 LYS A C 1
ATOM 741 O O . LYS A 1 92 ? 17.912 28.068 -23.155 1.00 82.81 92 LYS A O 1
ATOM 746 N N . GLU A 1 93 ? 16.474 26.557 -22.328 1.00 82.38 93 GLU A N 1
ATOM 747 C CA . GLU A 1 93 ? 16.791 26.753 -20.910 1.00 82.38 93 GLU A CA 1
ATOM 748 C C . GLU A 1 93 ? 18.227 26.313 -20.591 1.00 82.38 93 GLU A C 1
ATOM 750 O O . GLU A 1 93 ? 18.952 27.016 -19.888 1.00 82.38 93 GLU A O 1
ATOM 755 N N . ALA A 1 94 ? 18.674 25.193 -21.168 1.00 84.19 94 ALA A N 1
ATOM 756 C CA . ALA A 1 94 ? 20.039 24.695 -21.016 1.00 84.19 94 ALA A CA 1
ATOM 757 C C . ALA A 1 94 ? 21.061 25.627 -21.684 1.00 84.19 94 ALA A C 1
ATOM 759 O O . ALA A 1 94 ? 22.126 25.887 -21.128 1.00 84.19 94 ALA A O 1
ATOM 760 N N . LEU A 1 95 ? 20.729 26.170 -22.859 1.00 84.50 95 LEU A N 1
ATOM 761 C CA . LEU A 1 95 ? 21.564 27.122 -23.585 1.00 84.50 95 LEU A CA 1
ATOM 762 C C . LEU A 1 95 ? 21.697 28.448 -22.828 1.00 84.50 95 LEU A C 1
ATOM 764 O O . LEU A 1 95 ? 22.786 29.021 -22.803 1.00 84.50 95 LEU A O 1
ATOM 768 N N . TYR A 1 96 ? 20.617 28.925 -22.201 1.00 87.25 96 TYR A N 1
ATOM 769 C CA . TYR A 1 96 ? 20.651 30.104 -21.335 1.00 87.25 96 TYR A CA 1
ATOM 770 C C . TYR A 1 96 ? 21.613 29.898 -20.158 1.00 87.25 96 TYR A C 1
ATOM 772 O O . TYR A 1 96 ? 22.547 30.684 -19.985 1.00 87.25 96 TYR A O 1
ATOM 780 N N . VAL A 1 97 ? 21.446 28.801 -19.411 1.00 88.94 97 VAL A N 1
ATOM 781 C CA . VAL A 1 97 ? 22.319 28.453 -18.277 1.00 88.94 97 VAL A CA 1
ATOM 782 C C . VAL A 1 97 ? 23.771 28.293 -18.729 1.00 88.94 97 VAL A C 1
ATOM 784 O O . VAL A 1 97 ? 24.674 28.852 -18.111 1.00 88.94 97 VAL A O 1
ATOM 787 N N . PHE A 1 98 ? 24.009 27.608 -19.849 1.00 87.94 98 PHE A N 1
ATOM 788 C CA . PHE A 1 98 ? 25.351 27.441 -20.400 1.00 87.94 98 PHE A CA 1
ATOM 789 C C . PHE A 1 98 ? 26.000 28.782 -20.739 1.00 87.94 98 PHE A C 1
ATOM 791 O O . PHE A 1 98 ? 27.115 29.049 -20.305 1.00 87.94 98 PHE A O 1
ATOM 798 N N . LYS A 1 99 ? 25.311 29.664 -21.472 1.00 86.69 99 LYS A N 1
ATOM 799 C CA . LYS A 1 99 ? 25.853 30.985 -21.827 1.00 86.69 99 LYS A CA 1
ATOM 800 C C . LYS A 1 99 ? 26.167 31.827 -20.591 1.00 86.69 99 LYS A C 1
ATOM 802 O O . LYS A 1 99 ? 27.205 32.483 -20.586 1.00 86.69 99 LYS A O 1
ATOM 807 N N . LYS A 1 100 ? 25.304 31.775 -19.572 1.00 89.31 100 LYS A N 1
ATOM 808 C CA . LYS A 1 100 ? 25.440 32.554 -18.336 1.00 89.31 100 LYS A CA 1
ATOM 809 C C . LYS A 1 100 ? 26.574 32.049 -17.436 1.00 89.31 100 LYS A C 1
ATOM 811 O O . LYS A 1 100 ? 27.343 32.859 -16.937 1.00 89.31 100 LYS A O 1
ATOM 816 N N . TYR A 1 101 ? 26.721 30.732 -17.268 1.00 89.25 101 TYR A N 1
ATOM 817 C CA . TYR A 1 101 ? 27.590 30.151 -16.233 1.00 89.25 101 TYR A CA 1
ATOM 818 C C . TYR A 1 101 ? 28.808 29.356 -16.765 1.00 89.25 101 TYR A C 1
ATOM 820 O O . TYR A 1 101 ? 29.623 28.856 -15.981 1.00 89.25 101 TYR A O 1
ATOM 828 N N . LYS A 1 102 ? 29.010 29.242 -18.091 1.00 86.06 102 LYS A N 1
ATOM 829 C CA . LYS A 1 102 ? 30.142 28.480 -18.679 1.00 86.06 102 LYS A CA 1
ATOM 830 C C . LYS A 1 102 ? 31.526 28.939 -18.215 1.00 86.06 102 LYS A C 1
ATOM 832 O O . LYS A 1 102 ? 32.414 28.101 -18.093 1.00 86.06 102 LYS A O 1
ATOM 837 N N . ASN A 1 103 ? 31.698 30.222 -17.913 1.00 85.06 103 ASN A N 1
ATOM 838 C CA . ASN A 1 103 ? 32.984 30.810 -17.524 1.00 85.06 103 ASN A CA 1
ATOM 839 C C . ASN A 1 103 ? 33.070 31.112 -16.020 1.00 85.06 103 ASN A C 1
ATOM 841 O O . ASN A 1 103 ? 34.044 31.704 -15.586 1.00 85.06 103 ASN A O 1
ATOM 845 N N . VAL A 1 104 ? 32.054 30.732 -15.239 1.00 88.75 104 VAL A N 1
ATOM 846 C CA . VAL A 1 104 ? 32.052 30.924 -13.784 1.00 88.75 104 VAL A CA 1
ATOM 847 C C . VAL A 1 104 ? 32.909 29.841 -13.126 1.00 88.75 104 VAL A C 1
ATOM 849 O O . VAL A 1 104 ? 32.836 28.666 -13.518 1.00 88.75 104 VAL A O 1
ATOM 852 N N . GLU A 1 105 ? 33.720 30.248 -12.154 1.00 88.94 105 GLU A N 1
ATOM 853 C CA . GLU A 1 105 ? 34.630 29.381 -11.405 1.00 88.94 105 GLU A CA 1
ATOM 854 C C . GLU A 1 105 ? 33.887 28.451 -10.433 1.00 88.94 105 GLU A C 1
ATOM 856 O O . GLU A 1 105 ? 32.724 28.678 -10.089 1.00 88.94 105 GLU A O 1
ATOM 861 N N . ARG A 1 106 ? 34.557 27.369 -10.008 1.00 88.94 106 ARG A N 1
ATOM 862 C CA . ARG A 1 106 ? 33.957 26.282 -9.205 1.00 88.94 106 ARG A CA 1
ATOM 863 C C . ARG A 1 106 ? 33.250 26.802 -7.950 1.00 88.94 106 ARG A C 1
ATOM 865 O O . ARG A 1 106 ? 32.084 26.475 -7.741 1.00 88.94 106 ARG A O 1
ATOM 872 N N . ASN A 1 107 ? 33.928 27.646 -7.172 1.00 88.19 107 ASN A N 1
ATOM 873 C CA . ASN A 1 107 ? 33.423 28.153 -5.893 1.00 88.19 107 ASN A CA 1
ATOM 874 C C . ASN A 1 107 ? 32.199 29.062 -6.064 1.00 88.19 107 ASN A C 1
ATOM 876 O O . ASN A 1 107 ? 31.220 28.919 -5.333 1.00 88.19 107 ASN A O 1
ATOM 880 N N . ASP A 1 108 ? 32.226 29.964 -7.046 1.00 87.50 108 ASP A N 1
ATOM 881 C CA . ASP A 1 108 ? 31.124 30.898 -7.290 1.00 87.50 108 ASP A CA 1
ATOM 882 C C . ASP A 1 108 ? 29.894 30.177 -7.843 1.00 87.50 108 ASP A C 1
ATOM 884 O O . ASP A 1 108 ? 28.766 30.454 -7.430 1.00 87.50 108 ASP A O 1
ATOM 888 N N . LEU A 1 109 ? 30.101 29.195 -8.730 1.00 86.75 109 LEU A N 1
ATOM 889 C CA . LEU A 1 109 ? 29.007 28.383 -9.255 1.00 86.75 109 LEU A CA 1
ATOM 890 C C . LEU A 1 109 ? 28.395 27.491 -8.168 1.00 86.75 109 LEU A C 1
ATOM 892 O O . LEU A 1 109 ? 27.180 27.302 -8.141 1.00 86.75 109 LEU A O 1
ATOM 896 N N . TRP A 1 110 ? 29.222 26.966 -7.261 1.00 89.75 110 TRP A N 1
ATOM 897 C CA . TRP A 1 110 ? 28.743 26.209 -6.110 1.00 89.75 110 TRP A CA 1
ATOM 898 C C . TRP A 1 110 ? 27.930 27.082 -5.153 1.00 89.75 110 TRP A C 1
ATOM 900 O O . TRP A 1 110 ? 26.832 26.694 -4.758 1.00 89.75 110 TRP A O 1
ATOM 910 N N . LYS A 1 111 ? 28.410 28.291 -4.845 1.00 84.44 111 LYS A N 1
ATOM 911 C CA . LYS A 1 111 ? 27.690 29.255 -4.005 1.00 84.44 111 LYS A CA 1
ATOM 912 C C . LYS A 1 111 ? 26.332 29.625 -4.603 1.00 84.44 111 LYS A C 1
ATOM 914 O O . LYS A 1 111 ? 25.340 29.674 -3.882 1.00 84.44 111 LYS A O 1
ATOM 919 N N . GLU A 1 112 ? 26.266 29.821 -5.918 1.00 85.06 112 GLU A N 1
ATOM 920 C CA . GLU A 1 112 ? 25.003 30.051 -6.624 1.00 85.06 112 GLU A CA 1
ATOM 921 C C . GLU A 1 112 ? 24.045 28.860 -6.469 1.00 85.06 112 GLU A C 1
ATOM 923 O O . GLU A 1 112 ? 22.864 29.059 -6.191 1.00 85.06 112 GLU A O 1
ATOM 928 N N . ILE A 1 113 ? 24.529 27.618 -6.594 1.00 87.19 113 ILE A N 1
ATOM 929 C CA . ILE A 1 113 ? 23.712 26.414 -6.362 1.00 87.19 113 ILE A CA 1
ATOM 930 C C . ILE A 1 113 ? 23.232 26.358 -4.911 1.00 87.19 113 ILE A C 1
ATOM 932 O O . ILE A 1 113 ? 22.064 26.068 -4.662 1.00 87.19 113 ILE A O 1
ATOM 936 N N . GLN A 1 114 ? 24.092 26.679 -3.949 1.00 83.81 114 GLN A N 1
ATOM 937 C CA . GLN A 1 114 ? 23.696 26.730 -2.547 1.00 83.81 114 GLN A CA 1
ATOM 938 C C . GLN A 1 114 ? 22.592 27.765 -2.303 1.00 83.81 114 GLN A C 1
ATOM 940 O O . GLN A 1 114 ? 21.632 27.472 -1.607 1.00 83.81 114 GLN A O 1
ATOM 945 N N . LEU A 1 115 ? 22.671 28.950 -2.905 1.00 81.56 115 LEU A N 1
ATOM 946 C CA . LEU A 1 115 ? 21.675 30.007 -2.702 1.00 81.56 115 LEU A CA 1
ATOM 947 C C . LEU A 1 115 ? 20.359 29.754 -3.450 1.00 81.56 115 LEU A C 1
ATOM 949 O O . LEU A 1 115 ? 19.281 29.992 -2.911 1.00 81.56 115 LEU A O 1
ATOM 953 N N . SER A 1 116 ? 20.443 29.294 -4.699 1.00 78.81 116 SER A N 1
ATOM 954 C CA . SER A 1 116 ? 19.290 29.180 -5.601 1.00 78.81 116 SER A CA 1
ATOM 955 C C . SER A 1 116 ? 18.600 27.816 -5.559 1.00 78.81 116 SER A C 1
ATOM 957 O O . SER A 1 116 ? 17.422 27.722 -5.912 1.00 78.81 116 SER A O 1
ATOM 959 N N . VAL A 1 117 ? 19.314 26.764 -5.142 1.00 80.75 117 VAL A N 1
ATOM 960 C CA . VAL A 1 117 ? 18.827 25.376 -5.141 1.00 80.75 117 VAL A CA 1
ATOM 961 C C . VAL A 1 117 ? 18.714 24.831 -3.724 1.00 80.75 117 VAL A C 1
ATOM 963 O O . VAL A 1 117 ? 17.650 24.359 -3.339 1.00 80.75 117 VAL A O 1
ATOM 966 N N . LEU A 1 118 ? 19.787 24.907 -2.940 1.00 75.75 118 LEU A N 1
ATOM 967 C CA . LEU A 1 118 ? 19.863 24.265 -1.628 1.00 75.75 118 LEU A CA 1
ATOM 968 C C . LEU A 1 118 ? 19.423 25.249 -0.540 1.00 75.75 118 LEU A C 1
ATOM 970 O O . LEU A 1 118 ? 20.271 25.843 0.116 1.00 75.75 118 LEU A O 1
ATOM 974 N N . LYS A 1 119 ? 18.113 25.445 -0.341 1.00 58.25 119 LYS A N 1
ATOM 975 C CA . LYS A 1 119 ? 17.569 26.388 0.660 1.00 58.25 119 LYS A CA 1
ATOM 976 C C . LYS A 1 119 ? 18.192 26.156 2.057 1.00 58.25 119 LYS A C 1
ATOM 978 O O . LYS A 1 119 ? 17.779 25.273 2.799 1.00 58.25 119 LYS A O 1
ATOM 983 N N . THR A 1 120 ? 19.243 26.929 2.345 1.00 45.47 120 THR A N 1
ATOM 984 C CA . THR A 1 120 ? 20.046 27.072 3.574 1.00 45.47 120 THR A CA 1
ATOM 985 C C . THR A 1 120 ? 20.043 25.901 4.566 1.00 45.47 120 THR A C 1
ATOM 987 O O . THR A 1 120 ? 19.387 25.943 5.603 1.00 45.47 120 THR A O 1
ATOM 990 N N . LYS A 1 121 ? 20.943 24.932 4.341 1.00 39.38 121 LYS A N 1
ATOM 991 C CA . LYS A 1 121 ? 21.630 24.206 5.427 1.00 39.38 121 LYS A CA 1
ATOM 992 C C . LYS A 1 121 ? 22.769 25.078 5.969 1.00 39.38 121 LYS A C 1
ATOM 994 O O . LYS A 1 121 ? 23.929 24.830 5.669 1.00 39.38 121 LYS A O 1
ATOM 999 N N . ASN A 1 122 ? 22.439 26.114 6.732 1.00 35.25 122 ASN A N 1
ATOM 1000 C CA . ASN A 1 122 ? 23.411 26.842 7.548 1.00 35.25 122 ASN A CA 1
ATOM 1001 C C . ASN A 1 122 ? 22.881 26.893 8.981 1.00 35.25 122 ASN A C 1
ATOM 1003 O O . ASN A 1 122 ? 22.191 27.831 9.357 1.00 35.25 122 ASN A O 1
ATOM 1007 N N . ASN A 1 123 ? 23.158 25.835 9.743 1.00 29.27 123 ASN A N 1
ATOM 1008 C CA . ASN A 1 123 ? 23.687 25.939 11.099 1.00 29.27 123 ASN A CA 1
ATOM 1009 C C . ASN A 1 123 ? 24.211 24.569 11.546 1.00 29.27 123 ASN A C 1
ATOM 1011 O O . ASN A 1 123 ? 23.595 23.528 11.325 1.00 29.27 123 ASN A O 1
ATOM 1015 N N . ASN A 1 124 ? 25.424 24.609 12.088 1.00 31.84 124 ASN A N 1
ATOM 1016 C CA . ASN A 1 124 ? 26.250 23.474 12.461 1.00 31.84 124 ASN A CA 1
ATOM 1017 C C . ASN A 1 124 ? 25.619 22.594 13.547 1.00 31.84 124 ASN A C 1
ATOM 1019 O O . ASN A 1 124 ? 25.053 23.099 14.507 1.00 31.84 124 ASN A O 1
ATOM 1023 N N . SER A 1 125 ? 25.883 21.291 13.403 1.00 34.50 125 SER A N 1
ATOM 1024 C CA . SER A 1 125 ? 26.016 20.271 14.450 1.00 34.50 125 SER A CA 1
ATOM 1025 C C . SER A 1 125 ? 24.913 20.204 15.510 1.00 34.50 125 SER A C 1
ATOM 1027 O O . SER A 1 125 ? 24.966 20.922 16.498 1.00 34.50 125 SER A O 1
ATOM 1029 N N . LEU A 1 126 ? 24.000 19.239 15.356 1.00 28.67 126 LEU A N 1
ATOM 1030 C CA . LEU A 1 126 ? 23.575 18.313 16.415 1.00 28.67 126 LEU A CA 1
ATOM 1031 C C . LEU A 1 126 ? 22.742 17.175 15.792 1.00 28.67 126 LEU A C 1
ATOM 1033 O O . LEU A 1 126 ? 21.678 17.391 15.232 1.00 28.67 126 LEU A O 1
ATOM 1037 N N . LYS A 1 127 ? 23.330 15.975 15.861 1.00 27.53 127 LYS A N 1
ATOM 1038 C CA . LYS A 1 127 ? 22.756 14.616 15.840 1.00 27.53 127 LYS A CA 1
ATOM 1039 C C . LYS A 1 127 ? 21.522 14.337 14.959 1.00 27.53 127 LYS A C 1
ATOM 1041 O O . LYS A 1 127 ? 20.401 14.719 15.253 1.00 27.53 127 LYS A O 1
ATOM 1046 N N . THR A 1 128 ? 21.789 13.512 13.945 1.00 35.81 128 THR A N 1
ATOM 1047 C CA . THR A 1 128 ? 20.922 12.481 13.349 1.00 35.81 128 THR A CA 1
ATOM 1048 C C . THR A 1 128 ? 19.625 12.176 14.099 1.00 35.81 128 THR A C 1
ATOM 1050 O O . THR A 1 128 ? 19.681 11.508 15.124 1.00 35.81 128 THR A O 1
ATOM 1053 N N . GLU A 1 129 ? 18.493 12.471 13.458 1.00 26.45 129 GLU A N 1
ATOM 1054 C CA . GLU A 1 129 ? 17.349 11.559 13.385 1.00 26.45 129 GLU A CA 1
ATOM 1055 C C . GLU A 1 129 ? 16.799 11.548 11.951 1.00 26.45 129 GLU A C 1
ATOM 1057 O O . GLU A 1 129 ? 16.561 12.579 11.321 1.00 26.45 129 GLU A O 1
ATOM 1062 N N . GLN A 1 130 ? 16.703 10.343 11.390 1.00 33.34 130 GLN A N 1
ATOM 1063 C CA . GLN A 1 130 ? 16.209 10.073 10.045 1.00 33.34 130 GLN A CA 1
ATOM 1064 C C . GLN A 1 130 ? 14.686 10.229 10.017 1.00 33.34 130 GLN A C 1
ATOM 1066 O O . GLN A 1 130 ? 13.978 9.379 10.548 1.00 33.34 130 GLN A O 1
ATOM 1071 N N . ILE A 1 131 ? 14.174 11.246 9.321 1.00 29.12 131 ILE A N 1
ATOM 1072 C CA . ILE A 1 131 ? 12.761 11.301 8.926 1.00 29.12 131 ILE A CA 1
ATOM 1073 C C . ILE A 1 131 ? 12.674 10.887 7.454 1.00 29.12 131 ILE A C 1
ATOM 1075 O O . ILE A 1 131 ? 13.134 11.584 6.549 1.00 29.12 131 ILE A O 1
ATOM 1079 N N . ALA A 1 132 ? 12.149 9.683 7.230 1.00 29.06 132 ALA A N 1
ATOM 1080 C CA . ALA A 1 132 ? 11.991 9.066 5.921 1.00 29.06 132 ALA A CA 1
ATOM 1081 C C . ALA A 1 132 ? 10.885 9.751 5.099 1.00 29.06 132 ALA A C 1
ATOM 1083 O O . ALA A 1 132 ? 9.752 9.888 5.550 1.00 29.06 132 ALA A O 1
ATOM 1084 N N . SER A 1 133 ? 11.199 10.121 3.856 1.00 34.75 133 SER A N 1
ATOM 1085 C CA . SER A 1 133 ? 10.229 10.586 2.856 1.00 34.75 133 SER A CA 1
ATOM 1086 C C . SER A 1 133 ? 9.385 9.412 2.309 1.00 34.75 133 SER A C 1
ATOM 1088 O O . SER A 1 133 ? 9.901 8.292 2.209 1.00 34.75 133 SER A O 1
ATOM 1090 N N . PRO A 1 134 ? 8.116 9.622 1.901 1.00 32.19 134 PRO A N 1
ATOM 1091 C CA . PRO A 1 134 ? 7.225 8.545 1.467 1.00 32.19 134 PRO A CA 1
ATOM 1092 C C . PRO A 1 134 ? 7.719 7.897 0.165 1.00 32.19 134 PRO A C 1
ATOM 1094 O O . PRO A 1 134 ? 7.952 8.549 -0.853 1.00 32.19 134 PRO A O 1
ATOM 1097 N N . SER A 1 135 ? 7.913 6.578 0.194 1.00 37.03 135 SER A N 1
ATOM 1098 C CA . SER A 1 135 ? 8.480 5.831 -0.927 1.00 37.03 135 SER A CA 1
ATOM 1099 C C . SER A 1 135 ? 7.476 5.655 -2.074 1.00 37.03 135 SER A C 1
ATOM 1101 O O . SER A 1 135 ? 6.397 5.113 -1.867 1.00 37.03 135 SER A O 1
ATOM 1103 N N . SER A 1 136 ? 7.891 5.944 -3.312 1.00 52.62 136 SER A N 1
ATOM 1104 C CA . SER A 1 136 ? 7.184 5.572 -4.563 1.00 52.62 136 SER A CA 1
ATOM 1105 C C . SER A 1 136 ? 7.146 4.057 -4.850 1.00 52.62 136 SER A C 1
ATOM 1107 O O . SER A 1 136 ? 6.842 3.619 -5.963 1.00 52.62 136 SER A O 1
ATOM 1109 N N . LYS A 1 137 ? 7.515 3.229 -3.870 1.00 62.78 137 LYS A N 1
ATOM 1110 C CA . LYS A 1 137 ? 7.537 1.775 -3.996 1.00 62.78 137 LYS A CA 1
ATOM 1111 C C . LYS A 1 137 ? 6.155 1.238 -3.657 1.00 62.78 137 LYS A C 1
ATOM 1113 O O . LYS A 1 137 ? 5.574 1.632 -2.653 1.00 62.78 137 LYS A O 1
ATOM 1118 N N . ASN A 1 138 ? 5.664 0.300 -4.471 1.00 70.75 138 ASN A N 1
ATOM 1119 C CA . ASN A 1 138 ? 4.492 -0.489 -4.098 1.00 70.75 138 ASN A CA 1
ATOM 1120 C C . ASN A 1 138 ? 4.674 -1.034 -2.677 1.00 70.75 138 ASN A C 1
ATOM 1122 O O . ASN A 1 138 ? 5.781 -1.488 -2.358 1.00 70.75 138 ASN A O 1
ATOM 1126 N N . PRO A 1 139 ? 3.608 -1.046 -1.864 1.00 78.94 139 PRO A N 1
ATOM 1127 C CA . PRO A 1 139 ? 3.702 -1.551 -0.511 1.00 78.94 139 PRO A CA 1
ATOM 1128 C C . PRO A 1 139 ? 4.162 -3.015 -0.505 1.00 78.94 139 PRO A C 1
ATOM 1130 O O . PRO A 1 139 ? 3.940 -3.794 -1.453 1.00 78.94 139 PRO A O 1
ATOM 1133 N N . ASN A 1 140 ? 4.859 -3.369 0.575 1.00 85.62 140 ASN A N 1
ATOM 1134 C CA . ASN A 1 140 ? 5.386 -4.712 0.786 1.00 85.62 140 ASN A CA 1
ATOM 1135 C C . ASN A 1 140 ? 4.261 -5.747 0.729 1.00 85.62 140 ASN A C 1
ATOM 1137 O O . ASN A 1 140 ? 3.110 -5.438 1.006 1.00 85.62 140 ASN A O 1
ATOM 1141 N N . TRP A 1 141 ? 4.590 -6.974 0.335 1.00 87.06 141 TRP A N 1
ATOM 1142 C CA . TRP A 1 141 ? 3.617 -8.063 0.366 1.00 87.06 141 TRP A CA 1
ATOM 1143 C C . TRP A 1 141 ? 3.264 -8.397 1.812 1.00 87.06 141 TRP A C 1
ATOM 1145 O O . TRP A 1 141 ? 4.173 -8.613 2.615 1.00 87.06 141 TRP A O 1
ATOM 1155 N N . VAL A 1 142 ? 1.970 -8.420 2.128 1.00 82.75 142 VAL A N 1
ATOM 1156 C CA . VAL A 1 142 ? 1.459 -8.827 3.447 1.00 82.75 142 VAL A CA 1
ATOM 1157 C C . VAL A 1 142 ? 1.066 -10.302 3.445 1.00 82.75 142 VAL A C 1
ATOM 1159 O O . VAL A 1 142 ? 1.005 -10.938 2.392 1.00 82.75 142 VAL A O 1
ATOM 1162 N N . ARG A 1 143 ? 0.820 -10.862 4.633 1.00 84.00 143 ARG A N 1
ATOM 1163 C CA . ARG A 1 143 ? 0.570 -12.296 4.835 1.00 84.00 143 ARG A CA 1
ATOM 1164 C C . ARG A 1 143 ? -0.550 -12.829 3.939 1.00 84.00 143 ARG A C 1
ATOM 1166 O O . ARG A 1 143 ? -0.324 -13.802 3.235 1.00 84.00 143 ARG A O 1
ATOM 1173 N N . GLN A 1 144 ? -1.701 -12.162 3.904 1.00 83.25 144 GLN A N 1
ATOM 1174 C CA . GLN A 1 144 ? -2.861 -12.596 3.120 1.00 83.25 144 GLN A CA 1
ATOM 1175 C C . GLN A 1 144 ? -2.539 -12.664 1.620 1.00 83.25 144 GLN A C 1
ATOM 1177 O O . GLN A 1 144 ? -2.871 -13.634 0.948 1.00 83.25 144 GLN A O 1
ATOM 1182 N N . GLU A 1 145 ? -1.822 -11.664 1.099 1.00 88.38 145 GLU A N 1
ATOM 1183 C CA . GLU A 1 145 ? -1.413 -11.638 -0.309 1.00 88.38 145 GLU A CA 1
ATOM 1184 C C . GLU A 1 145 ? -0.407 -12.747 -0.639 1.00 88.38 145 GLU A C 1
ATOM 1186 O O . GLU A 1 145 ? -0.424 -13.294 -1.740 1.00 88.38 145 GLU A O 1
ATOM 1191 N N . LEU A 1 146 ? 0.488 -13.061 0.303 1.00 90.62 146 LEU A N 1
ATOM 1192 C CA . LEU A 1 146 ? 1.471 -14.132 0.154 1.00 90.62 146 LEU A CA 1
ATOM 1193 C C . LEU A 1 146 ? 0.824 -15.512 0.237 1.00 90.62 146 LEU A C 1
ATOM 1195 O O . LEU A 1 146 ? 1.219 -16.373 -0.535 1.00 90.62 146 LEU A O 1
ATOM 1199 N N . ILE A 1 147 ? -0.170 -15.698 1.108 1.00 85.19 147 ILE A N 1
ATOM 1200 C CA . ILE A 1 147 ? -0.959 -16.933 1.205 1.00 85.19 147 ILE A CA 1
ATOM 1201 C C . ILE A 1 147 ? -1.681 -17.196 -0.118 1.00 85.19 147 ILE A C 1
ATOM 1203 O O . ILE A 1 147 ? -1.506 -18.261 -0.696 1.00 85.19 147 ILE A O 1
ATOM 1207 N N . LEU A 1 148 ? -2.396 -16.206 -0.664 1.00 91.81 148 LEU A N 1
ATOM 1208 C CA . LEU A 1 148 ? -3.092 -16.363 -1.948 1.00 91.81 148 LEU A CA 1
ATOM 1209 C C . LEU A 1 148 ? -2.133 -16.600 -3.124 1.00 91.81 148 LEU A C 1
ATOM 1211 O O . LEU A 1 148 ? -2.429 -17.380 -4.026 1.00 91.81 148 LEU A O 1
ATOM 1215 N N . ALA A 1 149 ? -0.976 -15.931 -3.129 1.00 96.00 149 ALA A N 1
ATOM 1216 C CA . ALA A 1 149 ? 0.039 -16.159 -4.153 1.00 96.00 149 ALA A CA 1
ATOM 1217 C C . ALA A 1 149 ? 0.696 -17.541 -4.028 1.00 96.00 149 ALA A C 1
ATOM 1219 O O . ALA A 1 149 ? 1.032 -18.138 -5.046 1.00 96.00 149 ALA A O 1
ATOM 1220 N N . LEU A 1 150 ? 0.893 -18.042 -2.808 1.00 95.31 150 LEU A N 1
ATOM 1221 C CA . LEU A 1 150 ? 1.475 -19.358 -2.565 1.00 95.31 150 LEU A CA 1
ATOM 1222 C C . LEU A 1 150 ? 0.483 -20.490 -2.871 1.00 95.31 150 LEU A C 1
ATOM 1224 O O . LEU A 1 150 ? 0.884 -21.498 -3.443 1.00 95.31 150 LEU A O 1
ATOM 1228 N N . ASP A 1 151 ? -0.802 -20.303 -2.558 1.00 96.69 151 ASP A N 1
ATOM 1229 C CA . ASP A 1 151 ? -1.892 -21.205 -2.962 1.00 96.69 151 ASP A CA 1
ATOM 1230 C C . ASP A 1 151 ? -1.905 -21.371 -4.488 1.00 96.69 151 ASP A C 1
ATOM 1232 O O . ASP A 1 151 ? -1.798 -22.484 -4.999 1.00 96.69 151 ASP A O 1
ATOM 1236 N N . LEU A 1 152 ? -1.876 -20.252 -5.226 1.00 96.56 152 LEU A N 1
ATOM 1237 C CA . LEU A 1 152 ? -1.800 -20.291 -6.688 1.00 96.56 152 LEU A CA 1
ATOM 1238 C C . LEU A 1 152 ? -0.495 -20.921 -7.202 1.00 96.56 152 LEU A C 1
ATOM 1240 O O . LEU A 1 152 ? -0.505 -21.591 -8.230 1.00 96.56 152 LEU A O 1
ATOM 1244 N N . TYR A 1 153 ? 0.634 -20.707 -6.521 1.00 95.19 153 TYR A N 1
ATOM 1245 C CA . TYR A 1 153 ? 1.916 -21.299 -6.913 1.00 95.19 153 TYR A CA 1
ATOM 1246 C C . TYR A 1 153 ? 1.857 -22.831 -6.940 1.00 95.19 153 TYR A C 1
ATOM 1248 O O . TYR A 1 153 ? 2.365 -23.430 -7.884 1.00 95.19 153 TYR A O 1
ATOM 1256 N N . PHE A 1 154 ? 1.222 -23.460 -5.946 1.00 93.75 154 PHE A N 1
ATOM 1257 C CA . PHE A 1 154 ? 1.096 -24.920 -5.895 1.00 93.75 154 PHE A CA 1
ATOM 1258 C C . PHE A 1 154 ? 0.023 -25.490 -6.836 1.00 93.75 154 PHE A C 1
ATOM 1260 O O . PHE A 1 154 ? 0.025 -26.698 -7.065 1.00 93.75 154 PHE A O 1
ATOM 1267 N N . ASP A 1 155 ? -0.864 -24.646 -7.371 1.00 92.56 155 ASP A N 1
ATOM 1268 C CA . ASP A 1 155 ? -1.934 -25.018 -8.311 1.00 92.56 155 ASP A CA 1
ATOM 1269 C C . ASP A 1 155 ? -1.546 -24.822 -9.794 1.00 92.56 155 ASP A C 1
ATOM 1271 O O . ASP A 1 155 ? -2.311 -25.173 -10.696 1.00 92.56 155 ASP A O 1
ATOM 1275 N N . LEU A 1 156 ? -0.375 -24.235 -10.068 1.00 92.12 156 LEU A N 1
ATOM 1276 C CA . LEU A 1 156 ? 0.114 -23.954 -11.420 1.00 92.12 156 LEU A CA 1
ATOM 1277 C C . LEU A 1 156 ? 1.348 -24.780 -11.782 1.00 92.12 156 LEU A C 1
ATOM 1279 O O . LEU A 1 156 ? 2.308 -24.871 -11.018 1.00 92.12 156 LEU A O 1
ATOM 1283 N N . ASP A 1 157 ? 1.387 -25.240 -13.032 1.00 87.56 157 ASP A 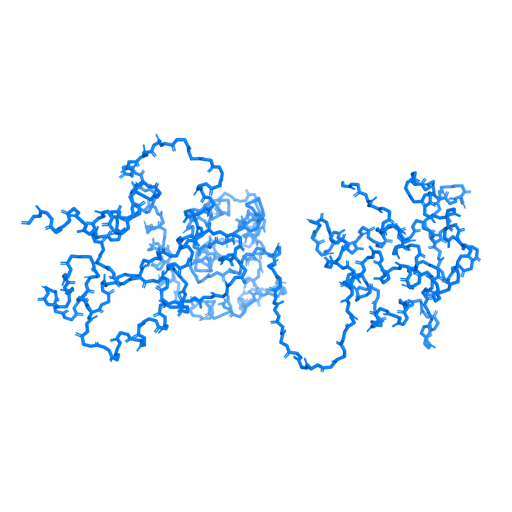N 1
ATOM 1284 C CA . ASP A 1 157 ? 2.595 -25.812 -13.619 1.00 87.56 157 ASP A CA 1
ATOM 1285 C C . ASP A 1 157 ? 3.631 -24.725 -13.947 1.00 87.56 157 ASP A C 1
ATOM 1287 O O . ASP A 1 157 ? 3.321 -23.550 -14.172 1.00 87.56 157 ASP A O 1
ATOM 1291 N N . GLN A 1 158 ? 4.903 -25.117 -14.045 1.00 77.12 158 GLN A N 1
ATOM 1292 C CA . GLN A 1 158 ? 6.028 -24.181 -14.175 1.00 77.12 158 GLN A CA 1
ATOM 1293 C C . GLN A 1 158 ? 5.903 -23.195 -15.350 1.00 77.12 158 GLN A C 1
ATOM 1295 O O . GLN A 1 158 ? 6.336 -22.044 -15.213 1.00 77.12 158 GLN A O 1
ATOM 1300 N N . GLY A 1 159 ? 5.334 -23.642 -16.476 1.00 83.62 159 GLY A N 1
ATOM 1301 C CA . GLY A 1 159 ? 5.123 -22.851 -17.693 1.00 83.62 159 GLY A CA 1
ATOM 1302 C C . GLY A 1 159 ? 3.894 -21.939 -17.653 1.00 83.62 159 GLY A C 1
ATOM 1303 O O . GLY A 1 159 ? 3.759 -21.072 -18.509 1.00 83.62 159 GLY A O 1
ATOM 1304 N N . GLN A 1 160 ? 3.024 -22.087 -16.652 1.00 89.38 160 GLN A N 1
ATOM 1305 C CA . GLN A 1 160 ? 1.767 -21.342 -16.533 1.00 89.38 160 GLN A CA 1
ATOM 1306 C C . GLN A 1 160 ? 1.909 -20.043 -15.721 1.00 89.38 160 GLN A C 1
ATOM 1308 O O . GLN A 1 160 ? 1.020 -19.197 -15.733 1.00 89.38 160 GLN A O 1
ATOM 1313 N N . MET A 1 161 ? 3.043 -19.827 -15.049 1.00 89.62 161 MET A N 1
ATOM 1314 C CA . MET A 1 161 ? 3.278 -18.684 -14.151 1.00 89.62 161 MET A CA 1
ATOM 1315 C C . MET A 1 161 ? 3.659 -17.386 -14.898 1.00 89.62 161 MET A C 1
ATOM 1317 O O . MET A 1 161 ? 4.614 -16.698 -14.532 1.00 89.62 161 MET A O 1
ATOM 1321 N N . HIS A 1 162 ? 2.933 -17.039 -15.964 1.00 91.12 162 HIS A N 1
ATOM 1322 C CA . HIS A 1 162 ? 3.152 -15.832 -16.770 1.00 91.12 162 HIS A CA 1
ATOM 1323 C C . HIS A 1 162 ? 1.979 -14.849 -16.663 1.00 91.12 162 HIS A C 1
ATOM 1325 O O . HIS A 1 162 ? 0.846 -15.213 -16.370 1.00 91.12 162 HIS A O 1
ATOM 1331 N N . ARG A 1 163 ? 2.245 -13.569 -16.952 1.00 90.31 163 ARG A N 1
ATOM 1332 C CA . ARG A 1 163 ? 1.284 -12.456 -16.797 1.00 90.31 163 ARG A CA 1
ATOM 1333 C C . ARG A 1 163 ? -0.012 -12.576 -17.612 1.00 90.31 163 ARG A C 1
ATOM 1335 O O . ARG A 1 163 ? -0.929 -11.803 -17.366 1.00 90.31 163 ARG A O 1
ATOM 1342 N N . SER A 1 164 ? -0.033 -13.454 -18.613 1.00 92.31 164 SER A N 1
ATOM 1343 C CA . SER A 1 164 ? -1.178 -13.658 -19.512 1.00 92.31 164 SER A CA 1
ATOM 1344 C C . SER A 1 164 ? -2.019 -14.875 -19.126 1.00 92.31 164 SER A C 1
ATOM 1346 O O . SER A 1 164 ? -2.994 -15.160 -19.805 1.00 92.31 164 SER A O 1
ATOM 1348 N N . ASN A 1 165 ? -1.626 -15.620 -18.089 1.00 94.81 165 ASN A N 1
ATOM 1349 C CA . ASN A 1 165 ? -2.396 -16.755 -17.604 1.00 94.81 165 ASN A CA 1
ATOM 1350 C C . ASN A 1 165 ? -3.651 -16.265 -16.864 1.00 94.81 165 ASN A C 1
ATOM 1352 O O . ASN A 1 165 ? -3.569 -15.363 -16.027 1.00 94.81 165 ASN A O 1
ATOM 1356 N N . GLU A 1 166 ? -4.798 -16.877 -17.150 1.00 96.06 166 GLU A N 1
ATOM 1357 C CA . GLU A 1 166 ? -6.097 -16.470 -16.603 1.00 96.06 166 GLU A CA 1
ATOM 1358 C C . GLU A 1 166 ? -6.143 -16.538 -15.072 1.00 96.06 166 GLU A C 1
ATOM 1360 O O . GLU A 1 166 ? -6.613 -15.596 -14.434 1.00 96.06 166 GLU A O 1
ATOM 1365 N N . LYS A 1 167 ? -5.565 -17.580 -14.457 1.00 95.25 167 LYS A N 1
ATOM 1366 C CA . LYS A 1 167 ? -5.509 -17.708 -12.992 1.00 95.25 167 LYS A CA 1
ATOM 1367 C C . LYS A 1 167 ? -4.616 -16.630 -12.358 1.00 95.25 167 LYS A C 1
ATOM 1369 O O . LYS A 1 167 ? -4.924 -16.117 -11.283 1.00 95.25 167 LYS A O 1
ATOM 1374 N N . VAL A 1 168 ? -3.536 -16.226 -13.037 1.00 96.06 168 VAL A N 1
ATOM 1375 C CA . VAL A 1 168 ? -2.652 -15.127 -12.590 1.00 96.06 168 VAL A CA 1
ATOM 1376 C C . VAL A 1 168 ? -3.361 -13.772 -12.665 1.00 96.06 168 VAL A C 1
ATOM 1378 O O . VAL A 1 168 ? -3.197 -12.940 -11.768 1.00 96.06 168 VAL A O 1
ATOM 1381 N N . ILE A 1 169 ? -4.154 -13.543 -13.714 1.00 93.44 169 ILE A N 1
ATOM 1382 C CA . ILE A 1 169 ? -4.975 -12.334 -13.868 1.00 93.44 169 ILE A CA 1
ATOM 1383 C C . ILE A 1 169 ? -6.066 -12.298 -12.792 1.00 93.44 169 ILE A C 1
ATOM 1385 O O . ILE A 1 169 ? -6.176 -11.301 -12.082 1.00 93.44 169 ILE A O 1
ATOM 1389 N N . ALA A 1 170 ? -6.780 -13.406 -12.583 1.00 92.06 170 ALA A N 1
ATOM 1390 C CA . ALA A 1 170 ? -7.808 -13.512 -11.551 1.00 92.06 170 ALA A CA 1
ATOM 1391 C C . ALA A 1 170 ? -7.252 -13.220 -10.147 1.00 92.06 170 ALA A C 1
ATOM 1393 O O . ALA A 1 170 ? -7.849 -12.461 -9.380 1.00 92.06 170 ALA A O 1
ATOM 1394 N N . LEU A 1 171 ? -6.063 -13.746 -9.822 1.00 95.06 171 LEU A N 1
ATOM 1395 C CA . LEU A 1 171 ? -5.396 -13.422 -8.562 1.00 95.06 171 LEU A CA 1
ATOM 1396 C C . LEU A 1 171 ? -5.003 -11.938 -8.485 1.00 95.06 171 LEU A C 1
ATOM 1398 O O . LEU A 1 171 ? -5.149 -11.324 -7.432 1.00 95.06 171 LEU A O 1
ATOM 1402 N N . SER A 1 172 ? -4.517 -11.342 -9.577 1.00 94.06 172 SER A N 1
ATOM 1403 C CA . SER A 1 172 ? -4.210 -9.905 -9.625 1.00 94.06 172 SER A CA 1
ATOM 1404 C C . SER A 1 172 ? -5.429 -9.053 -9.262 1.00 94.06 172 SER A C 1
ATOM 1406 O O . SER A 1 172 ? -5.311 -8.131 -8.449 1.00 94.06 172 SER A O 1
ATOM 1408 N N . ASP A 1 173 ? -6.594 -9.390 -9.810 1.00 88.81 173 ASP A N 1
ATOM 1409 C CA . ASP A 1 173 ? -7.839 -8.675 -9.542 1.00 88.81 173 ASP A CA 1
ATOM 1410 C C . ASP A 1 173 ? -8.313 -8.879 -8.102 1.00 88.81 173 ASP A C 1
ATOM 1412 O O . ASP A 1 173 ? -8.676 -7.908 -7.436 1.00 88.81 173 ASP A O 1
ATOM 1416 N N . LEU A 1 174 ? -8.236 -10.105 -7.578 1.00 84.56 174 LEU A N 1
ATOM 1417 C CA . LEU A 1 174 ? -8.549 -10.394 -6.177 1.00 84.56 174 LEU A CA 1
ATOM 1418 C C . LEU A 1 174 ? -7.656 -9.592 -5.219 1.00 84.56 174 LEU A C 1
ATOM 1420 O O . LEU A 1 174 ? -8.158 -8.928 -4.315 1.00 84.56 174 LEU A O 1
ATOM 1424 N N . LEU A 1 175 ? -6.337 -9.592 -5.436 1.00 85.62 175 LEU A N 1
ATOM 1425 C CA . LEU A 1 175 ? -5.379 -8.882 -4.579 1.00 85.62 175 LEU A CA 1
ATOM 1426 C C . LEU A 1 175 ? -5.636 -7.371 -4.538 1.00 85.62 175 LEU A C 1
ATOM 1428 O O . LEU A 1 175 ? -5.420 -6.728 -3.512 1.00 85.62 175 LEU A O 1
ATOM 1432 N N . ARG A 1 176 ? -6.110 -6.796 -5.646 1.00 83.19 176 ARG A N 1
ATOM 1433 C CA . ARG A 1 176 ? -6.488 -5.378 -5.723 1.00 83.19 176 ARG A CA 1
ATOM 1434 C C . ARG A 1 176 ? -7.792 -5.068 -4.994 1.00 83.19 176 ARG A C 1
ATOM 1436 O O . ARG A 1 176 ? -7.939 -3.950 -4.511 1.00 83.19 176 ARG A O 1
ATOM 1443 N N . LYS A 1 177 ? -8.697 -6.042 -4.877 1.00 75.19 177 LYS A N 1
ATOM 1444 C CA . LYS A 1 177 ? -9.968 -5.919 -4.144 1.00 75.19 177 LYS A CA 1
ATOM 1445 C C . LYS A 1 177 ? -9.824 -6.103 -2.634 1.00 75.19 177 LYS A C 1
ATOM 1447 O O . LYS A 1 177 ? -10.678 -5.626 -1.903 1.00 75.19 177 LYS A O 1
ATOM 1452 N N . LEU A 1 178 ? -8.750 -6.743 -2.161 1.00 66.25 178 LEU A N 1
ATOM 1453 C CA . LEU A 1 178 ? -8.524 -6.980 -0.729 1.00 66.25 178 LEU A CA 1
ATOM 1454 C C . LEU A 1 178 ? -8.419 -5.696 0.105 1.00 66.25 178 LEU A C 1
ATOM 1456 O O . LEU A 1 178 ? -8.637 -5.749 1.310 1.00 66.25 178 LEU A O 1
ATOM 1460 N N . SER A 1 179 ? -8.057 -4.557 -0.502 1.00 64.12 179 SER A N 1
ATOM 1461 C CA . SER A 1 179 ? -7.935 -3.252 0.181 1.00 64.12 179 SER A CA 1
ATOM 1462 C C . SER A 1 179 ? -7.134 -3.289 1.500 1.00 64.12 179 SER A C 1
ATOM 1464 O O . SER A 1 179 ? -7.339 -2.481 2.396 1.00 64.12 179 SER A O 1
ATOM 1466 N N . VAL A 1 180 ? -6.162 -4.204 1.613 1.00 63.03 180 VAL A N 1
ATOM 1467 C CA . VAL A 1 180 ? -5.316 -4.379 2.813 1.00 63.03 180 VAL A CA 1
ATOM 1468 C C . VAL A 1 180 ? -4.222 -3.313 2.955 1.00 63.03 180 VAL A C 1
ATOM 1470 O O . VAL A 1 180 ? -3.559 -3.237 3.987 1.00 63.03 180 VAL A O 1
ATOM 1473 N N . HIS A 1 181 ? -4.010 -2.488 1.923 1.00 55.91 181 HIS A N 1
ATOM 1474 C CA . HIS A 1 181 ? -2.993 -1.436 1.910 1.00 55.91 181 HIS A CA 1
ATOM 1475 C C . HIS A 1 181 ? -3.626 -0.052 1.942 1.00 55.91 181 HIS A C 1
ATOM 1477 O O . HIS A 1 181 ? -4.393 0.304 1.054 1.00 55.91 181 HIS A O 1
ATOM 1483 N N . LYS A 1 182 ? -3.206 0.748 2.923 1.00 48.34 182 LYS A N 1
ATOM 1484 C CA . LYS A 1 182 ? -3.662 2.127 3.158 1.00 48.34 182 LYS A CA 1
ATOM 1485 C C . LYS A 1 182 ? -3.141 3.143 2.139 1.00 48.34 182 LYS A C 1
ATOM 1487 O O . LYS A 1 182 ? -3.781 4.153 1.876 1.00 48.34 182 LYS A O 1
ATOM 1492 N N . HIS A 1 183 ? -1.962 2.887 1.573 1.00 53.81 183 HIS A N 1
ATOM 1493 C CA . HIS A 1 183 ? -1.338 3.756 0.583 1.00 53.81 183 HIS A CA 1
ATOM 1494 C C . HIS A 1 183 ? -0.833 2.929 -0.595 1.00 53.81 183 HIS A C 1
ATOM 1496 O O . HIS A 1 183 ? 0.039 2.067 -0.451 1.00 53.81 183 HIS A O 1
ATOM 1502 N N . ILE A 1 184 ? -1.382 3.215 -1.773 1.00 66.56 184 ILE A N 1
ATOM 1503 C CA . ILE A 1 184 ? -0.989 2.603 -3.037 1.00 66.56 184 ILE A CA 1
ATOM 1504 C C . ILE A 1 184 ? -0.475 3.730 -3.942 1.00 66.56 184 ILE A C 1
ATOM 1506 O O . ILE A 1 184 ? -1.280 4.416 -4.569 1.00 66.56 184 ILE A O 1
ATOM 1510 N N . P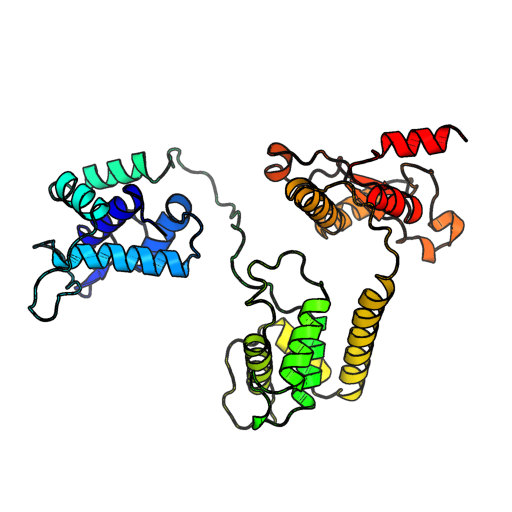RO A 1 185 ? 0.854 3.936 -4.029 1.00 52.25 185 PRO A N 1
ATOM 1511 C CA . PRO A 1 185 ? 1.421 5.055 -4.785 1.00 52.25 185 PRO A CA 1
ATOM 1512 C C . PRO A 1 185 ? 1.131 4.997 -6.294 1.00 52.25 185 PRO A C 1
ATOM 1514 O O . PRO A 1 185 ? 1.113 6.025 -6.963 1.00 52.25 185 PRO A O 1
ATOM 1517 N N . ASP A 1 186 ? 0.952 3.792 -6.850 1.00 69.81 186 ASP A N 1
ATOM 1518 C CA . ASP A 1 186 ? 0.698 3.570 -8.278 1.00 69.81 186 ASP A CA 1
ATOM 1519 C C . ASP A 1 186 ? -0.259 2.385 -8.472 1.00 69.81 186 ASP A C 1
ATOM 1521 O O . ASP A 1 186 ? 0.150 1.221 -8.467 1.00 69.81 186 ASP A O 1
ATOM 1525 N N . ILE A 1 187 ? -1.546 2.678 -8.683 1.00 70.19 187 ILE A N 1
ATOM 1526 C CA . ILE A 1 187 ? -2.592 1.656 -8.835 1.00 70.19 187 ILE A CA 1
ATOM 1527 C C . ILE A 1 187 ? -2.398 0.778 -10.082 1.00 70.19 187 ILE A C 1
ATOM 1529 O O . ILE A 1 187 ? -2.751 -0.402 -10.084 1.00 70.19 187 ILE A O 1
ATOM 1533 N N . LYS A 1 188 ? -1.760 1.310 -11.136 1.00 73.56 188 LYS A N 1
ATOM 1534 C CA . LYS A 1 188 ? -1.486 0.559 -12.372 1.00 73.56 188 LYS A CA 1
ATOM 1535 C C . LYS A 1 188 ? -0.392 -0.482 -12.144 1.00 73.56 188 LYS A C 1
ATOM 1537 O O . LYS A 1 188 ? -0.446 -1.584 -12.700 1.00 73.56 188 LYS A O 1
ATOM 1542 N N . LYS A 1 189 ? 0.603 -0.159 -11.315 1.00 77.56 189 LYS A N 1
ATOM 1543 C CA . LYS A 1 189 ? 1.677 -1.093 -10.938 1.00 77.56 189 LYS A CA 1
ATOM 1544 C C . LYS A 1 189 ? 1.324 -1.973 -9.752 1.00 77.56 189 LYS A C 1
ATOM 1546 O O . LYS A 1 189 ? 1.948 -3.023 -9.584 1.00 77.56 189 LYS A O 1
ATOM 1551 N N . PHE A 1 190 ? 0.381 -1.567 -8.913 1.00 84.88 190 PHE A N 1
ATOM 1552 C CA . PHE A 1 190 ? 0.005 -2.314 -7.724 1.00 84.88 190 PHE A CA 1
ATOM 1553 C C . PHE A 1 190 ? -0.599 -3.668 -8.087 1.00 84.88 190 PHE A C 1
ATOM 1555 O O . PHE A 1 190 ? -1.541 -3.743 -8.877 1.00 84.88 190 PHE A O 1
ATOM 1562 N N . ARG A 1 191 ? 0.017 -4.728 -7.542 1.00 90.38 191 ARG A N 1
ATOM 1563 C CA . ARG A 1 191 ? -0.347 -6.151 -7.698 1.00 90.38 191 ARG A CA 1
ATOM 1564 C C . ARG A 1 191 ? -0.830 -6.534 -9.098 1.00 90.38 191 ARG A C 1
ATOM 1566 O O . ARG A 1 191 ? -1.713 -7.365 -9.230 1.00 90.38 191 ARG A O 1
ATOM 1573 N N . ASN A 1 192 ? -0.245 -5.937 -10.139 1.00 89.81 192 ASN A N 1
ATOM 1574 C CA . ASN A 1 192 ? -0.607 -6.230 -11.525 1.00 89.81 192 ASN A CA 1
ATOM 1575 C C . ASN A 1 192 ? -0.170 -7.653 -11.930 1.00 89.81 192 ASN A C 1
ATOM 1577 O O . ASN A 1 192 ? 0.697 -8.223 -11.257 1.00 89.81 192 ASN A O 1
ATOM 1581 N N . PRO A 1 193 ? -0.684 -8.218 -13.040 1.00 94.62 193 PRO A N 1
ATOM 1582 C CA . PRO A 1 193 ? -0.393 -9.606 -13.414 1.00 94.62 193 PRO A CA 1
ATOM 1583 C C . PRO A 1 193 ? 1.106 -9.899 -13.569 1.00 94.62 193 PRO A C 1
ATOM 1585 O O . PRO A 1 193 ? 1.585 -10.957 -13.173 1.00 94.62 193 PRO A O 1
ATOM 1588 N N . SER A 1 194 ? 1.888 -8.928 -14.058 1.00 92.31 194 SER A N 1
ATOM 1589 C CA . SER A 1 194 ? 3.353 -9.050 -14.133 1.00 92.31 194 SER A CA 1
ATOM 1590 C C . SER A 1 194 ? 4.005 -9.145 -12.746 1.00 92.31 194 SER A C 1
ATOM 1592 O O . SER A 1 194 ? 4.947 -9.908 -12.543 1.00 92.31 194 SER A O 1
ATOM 1594 N N . GLY A 1 195 ? 3.514 -8.371 -11.776 1.00 91.25 195 GLY A N 1
ATOM 1595 C CA . GLY A 1 195 ? 3.977 -8.393 -10.393 1.00 91.25 195 GLY A CA 1
ATOM 1596 C C . GLY A 1 195 ? 3.615 -9.687 -9.666 1.00 91.25 195 GLY A C 1
ATOM 1597 O O . GLY A 1 195 ? 4.432 -10.173 -8.883 1.00 91.25 195 GLY A O 1
ATOM 1598 N N . VAL A 1 196 ? 2.438 -10.249 -9.954 1.00 94.88 196 VAL A N 1
ATOM 1599 C CA . VAL A 1 196 ? 2.005 -11.563 -9.455 1.00 94.88 196 VAL A CA 1
ATOM 1600 C C . VAL A 1 196 ? 2.869 -12.668 -10.057 1.00 94.88 196 VAL A C 1
ATOM 1602 O O . VAL A 1 196 ? 3.492 -13.408 -9.305 1.00 94.88 196 VAL A O 1
ATOM 1605 N N . ALA A 1 197 ? 3.029 -12.714 -11.384 1.00 93.94 197 ALA A N 1
ATOM 1606 C CA . ALA A 1 197 ? 3.895 -13.688 -12.057 1.00 93.94 197 ALA A CA 1
ATOM 1607 C C . ALA A 1 197 ? 5.331 -13.668 -11.502 1.00 93.94 197 ALA A C 1
ATOM 1609 O O . ALA A 1 197 ? 5.910 -14.709 -11.193 1.00 93.94 197 ALA A O 1
ATOM 1610 N N . ARG A 1 198 ? 5.890 -12.470 -11.275 1.00 91.88 198 ARG A N 1
ATOM 1611 C CA . ARG A 1 198 ? 7.204 -12.327 -10.636 1.00 91.88 198 ARG A CA 1
ATOM 1612 C C . ARG A 1 198 ? 7.217 -12.869 -9.204 1.00 91.88 198 ARG A C 1
ATOM 1614 O O . ARG A 1 198 ? 8.196 -13.488 -8.807 1.00 91.88 198 ARG A O 1
ATOM 1621 N N . ARG A 1 199 ? 6.154 -12.648 -8.424 1.00 93.06 199 ARG A N 1
ATOM 1622 C CA . ARG A 1 199 ? 6.037 -13.197 -7.065 1.00 93.06 199 ARG A CA 1
ATOM 1623 C C . ARG A 1 199 ? 6.024 -14.728 -7.078 1.00 93.06 199 ARG A C 1
ATOM 1625 O O . ARG A 1 199 ? 6.743 -15.308 -6.274 1.00 93.06 199 ARG A O 1
ATOM 1632 N N . LEU A 1 200 ? 5.298 -15.353 -8.005 1.00 93.50 200 LEU A N 1
ATOM 1633 C CA . LEU A 1 200 ? 5.311 -16.811 -8.187 1.00 93.50 200 LEU A CA 1
ATOM 1634 C C . LEU A 1 200 ? 6.719 -17.315 -8.543 1.00 93.50 200 LEU A C 1
ATOM 1636 O O . LEU A 1 200 ? 7.217 -18.259 -7.940 1.00 93.50 200 LEU A O 1
ATOM 1640 N N . GLY A 1 201 ? 7.417 -16.621 -9.447 1.00 90.25 201 GLY A N 1
ATOM 1641 C CA . GLY A 1 201 ? 8.807 -16.941 -9.788 1.00 90.25 201 GLY A CA 1
ATOM 1642 C C . GLY A 1 201 ? 9.793 -16.808 -8.617 1.00 90.25 201 GLY A C 1
ATOM 1643 O O . GLY A 1 201 ? 10.779 -17.537 -8.567 1.00 90.25 201 GLY A O 1
ATOM 1644 N N . ASN A 1 202 ? 9.523 -15.931 -7.646 1.00 90.06 202 ASN A N 1
ATOM 1645 C CA . ASN A 1 202 ? 10.334 -15.820 -6.429 1.00 90.06 202 ASN A CA 1
ATOM 1646 C C . ASN A 1 202 ? 10.144 -17.013 -5.472 1.00 90.06 202 ASN A C 1
ATOM 1648 O O . ASN A 1 202 ? 11.049 -17.292 -4.686 1.00 90.06 202 ASN A O 1
ATOM 1652 N N . PHE A 1 203 ? 8.992 -17.696 -5.499 1.00 90.94 203 PHE A N 1
ATOM 1653 C CA . PHE A 1 203 ? 8.786 -18.916 -4.708 1.00 90.94 203 PHE A CA 1
ATOM 1654 C C . PHE A 1 203 ? 9.579 -20.097 -5.267 1.00 90.94 203 PHE A C 1
ATOM 1656 O O . PHE A 1 203 ? 10.073 -20.902 -4.487 1.00 90.94 203 PHE A O 1
ATOM 1663 N N . LYS A 1 204 ? 9.827 -20.133 -6.585 1.00 87.56 204 LYS A N 1
ATOM 1664 C CA . LYS A 1 204 ? 10.693 -21.149 -7.209 1.00 87.56 204 LYS A CA 1
ATOM 1665 C C . LYS A 1 204 ? 12.092 -21.203 -6.584 1.00 87.56 204 LYS A C 1
ATOM 1667 O O . LYS A 1 204 ? 12.642 -22.278 -6.428 1.00 87.56 204 LYS A O 1
ATOM 1672 N N . ALA A 1 205 ? 12.644 -20.058 -6.168 1.00 83.31 205 ALA A N 1
ATOM 1673 C CA . ALA A 1 205 ? 13.948 -19.997 -5.494 1.00 83.31 205 ALA A CA 1
ATOM 1674 C C . ALA A 1 205 ? 13.942 -20.584 -4.064 1.00 83.31 205 ALA A C 1
ATOM 1676 O O . ALA A 1 205 ? 14.996 -20.750 -3.457 1.00 83.31 205 ALA A O 1
ATOM 1677 N N . MET A 1 206 ? 12.760 -20.821 -3.489 1.00 84.06 206 MET A N 1
ATOM 1678 C CA . MET A 1 206 ? 12.560 -21.351 -2.132 1.00 84.06 206 MET A CA 1
ATOM 1679 C C . MET A 1 206 ? 12.123 -22.815 -2.145 1.00 84.06 206 MET A C 1
ATOM 1681 O O . MET A 1 206 ? 12.234 -23.503 -1.131 1.00 84.06 206 MET A O 1
ATOM 1685 N N . ASP A 1 207 ? 11.617 -23.277 -3.283 1.00 84.00 207 ASP A N 1
ATOM 1686 C CA . ASP A 1 207 ? 11.118 -24.624 -3.468 1.00 84.00 207 ASP A CA 1
ATOM 1687 C C . ASP A 1 207 ? 12.270 -25.580 -3.768 1.00 84.00 207 ASP A C 1
ATOM 1689 O O . ASP A 1 207 ? 12.806 -25.612 -4.872 1.00 84.00 207 ASP A O 1
ATOM 1693 N N . SER A 1 208 ? 12.641 -26.392 -2.780 1.00 77.19 208 SER A N 1
ATOM 1694 C CA . SER A 1 208 ? 13.673 -27.419 -2.944 1.00 77.19 208 SER A CA 1
ATOM 1695 C C . SER A 1 208 ? 13.301 -28.506 -3.960 1.00 77.19 208 SER A C 1
ATOM 1697 O O . SER A 1 208 ? 14.172 -29.271 -4.361 1.00 77.19 208 SER A O 1
ATOM 1699 N N . GLY A 1 209 ? 12.026 -28.609 -4.356 1.00 72.75 209 GLY A N 1
ATOM 1700 C CA . GLY A 1 209 ? 11.577 -29.487 -5.438 1.00 72.75 209 GLY A CA 1
ATOM 1701 C C . GLY A 1 209 ? 11.759 -28.887 -6.837 1.00 72.75 209 GLY A C 1
ATOM 1702 O O . GLY A 1 209 ? 11.501 -29.570 -7.828 1.00 72.75 209 GLY A O 1
ATOM 1703 N N . TYR A 1 210 ? 12.194 -27.628 -6.943 1.00 76.62 210 TYR A N 1
ATOM 1704 C CA . TYR A 1 210 ? 12.441 -26.954 -8.211 1.00 76.62 210 TYR A CA 1
ATOM 1705 C C . TYR A 1 210 ? 13.917 -27.050 -8.618 1.00 76.62 210 TYR A C 1
ATOM 1707 O O . TYR A 1 210 ? 14.820 -26.771 -7.837 1.00 76.62 210 TYR A O 1
ATOM 1715 N N . THR A 1 211 ? 14.167 -27.428 -9.871 1.00 64.94 211 THR A N 1
ATOM 1716 C CA . THR A 1 211 ? 15.509 -27.753 -10.384 1.00 64.94 211 THR A CA 1
ATOM 1717 C C . THR A 1 211 ? 16.257 -26.570 -11.013 1.00 64.94 211 THR A C 1
ATOM 1719 O O . THR A 1 211 ? 17.304 -26.776 -11.619 1.00 64.94 211 THR A O 1
ATOM 1722 N N . GLY A 1 212 ? 15.735 -25.341 -10.926 1.00 70.12 212 GLY A N 1
ATOM 1723 C CA . GLY A 1 212 ? 16.367 -24.139 -11.493 1.00 70.12 212 GLY A CA 1
ATOM 1724 C C . GLY A 1 212 ? 16.689 -23.062 -10.451 1.00 70.12 212 GLY A C 1
ATOM 1725 O O . GLY A 1 212 ? 16.207 -23.111 -9.326 1.00 70.12 212 GLY A O 1
ATOM 1726 N N . ASP A 1 213 ? 17.435 -22.029 -10.853 1.00 57.81 213 ASP A N 1
ATOM 1727 C CA . ASP A 1 213 ? 17.974 -21.005 -9.930 1.00 57.81 213 ASP A CA 1
ATOM 1728 C C . ASP A 1 213 ? 16.915 -20.087 -9.281 1.00 57.81 213 ASP A C 1
ATOM 1730 O O . ASP A 1 213 ? 17.169 -19.431 -8.269 1.00 57.81 213 ASP A O 1
ATOM 1734 N N . GLY A 1 214 ? 15.709 -20.028 -9.856 1.00 61.06 214 GLY A N 1
ATOM 1735 C CA . GLY A 1 214 ? 14.635 -19.144 -9.399 1.00 61.06 214 GLY A CA 1
ATOM 1736 C C . GLY A 1 214 ? 14.997 -17.651 -9.483 1.00 61.06 214 GLY A C 1
ATOM 1737 O O . GLY A 1 214 ? 16.039 -17.253 -10.000 1.00 61.06 214 GLY A O 1
ATOM 1738 N N . LEU A 1 215 ? 14.097 -16.779 -9.020 1.00 63.59 215 LEU A N 1
ATOM 1739 C CA . LEU A 1 215 ? 14.371 -15.339 -8.929 1.00 63.59 215 LEU A CA 1
ATOM 1740 C C . LEU A 1 215 ? 14.873 -14.982 -7.526 1.00 63.59 215 LEU A C 1
ATOM 1742 O O . LEU A 1 215 ? 14.224 -15.295 -6.526 1.00 63.59 215 LEU A O 1
ATOM 1746 N N . SER A 1 216 ? 16.001 -14.273 -7.444 1.00 59.12 216 SER A N 1
ATOM 1747 C CA . SER A 1 216 ? 16.522 -13.763 -6.174 1.00 59.12 216 SER A CA 1
ATOM 1748 C C . SER A 1 216 ? 15.618 -12.658 -5.599 1.00 59.12 216 SER A C 1
ATOM 1750 O O . SER A 1 216 ? 14.944 -11.928 -6.330 1.00 59.12 216 SER A O 1
ATOM 1752 N N . ASN A 1 217 ? 15.632 -12.502 -4.265 1.00 62.97 217 ASN A N 1
ATOM 1753 C CA . ASN A 1 217 ? 14.908 -11.467 -3.502 1.00 62.97 217 ASN A CA 1
ATOM 1754 C C . ASN A 1 217 ? 13.420 -11.748 -3.167 1.00 62.97 217 ASN A C 1
ATOM 1756 O O . ASN A 1 217 ? 12.532 -10.905 -3.331 1.00 62.97 217 ASN A O 1
ATOM 1760 N N . SER A 1 218 ? 13.131 -12.923 -2.610 1.00 64.94 218 SER A N 1
ATOM 1761 C CA . SER A 1 218 ? 11.773 -13.318 -2.202 1.00 64.94 218 SER A CA 1
ATOM 1762 C C . SER A 1 218 ? 11.236 -12.552 -0.977 1.00 64.94 218 SER A C 1
ATOM 1764 O O . SER A 1 218 ? 10.027 -12.356 -0.862 1.00 64.94 218 SER A O 1
ATOM 1766 N N . GLY A 1 219 ? 12.108 -12.008 -0.122 1.00 74.44 219 GLY A N 1
ATOM 1767 C CA . GLY A 1 219 ? 11.732 -11.251 1.081 1.00 74.44 219 GLY A CA 1
ATOM 1768 C C . GLY A 1 219 ? 11.457 -12.143 2.301 1.00 74.44 219 GLY A C 1
ATOM 1769 O O . GLY A 1 219 ? 10.992 -13.271 2.166 1.00 74.44 219 GLY A O 1
ATOM 1770 N N . LYS A 1 220 ? 11.751 -11.633 3.508 1.00 81.19 220 LYS A N 1
ATOM 1771 C CA . LYS A 1 220 ? 11.727 -12.418 4.761 1.00 81.19 220 LYS A CA 1
ATOM 1772 C C . LYS A 1 220 ? 10.358 -13.040 5.062 1.00 81.19 220 LYS A C 1
ATOM 1774 O O . LYS A 1 220 ? 10.290 -14.226 5.350 1.00 81.19 220 LYS A O 1
ATOM 1779 N N . LEU A 1 221 ? 9.277 -12.262 4.942 1.00 71.75 221 LEU A N 1
ATOM 1780 C CA . LEU A 1 221 ? 7.922 -12.753 5.222 1.00 71.75 221 LEU A CA 1
ATOM 1781 C C . LEU A 1 221 ? 7.490 -13.848 4.239 1.00 71.75 221 LEU A C 1
ATOM 1783 O O . LEU A 1 221 ? 6.902 -14.834 4.656 1.00 71.75 221 LEU A O 1
ATOM 1787 N N . ALA A 1 222 ? 7.831 -13.716 2.954 1.00 83.88 222 ALA A N 1
ATOM 1788 C CA . ALA A 1 222 ? 7.523 -14.747 1.965 1.00 83.88 222 ALA A CA 1
ATOM 1789 C C . ALA A 1 222 ? 8.218 -16.074 2.292 1.00 83.88 222 ALA A C 1
ATOM 1791 O O . ALA A 1 222 ? 7.606 -17.117 2.112 1.00 83.88 222 ALA A O 1
ATOM 1792 N N . LYS A 1 223 ? 9.451 -16.030 2.822 1.00 84.75 223 LYS A N 1
ATOM 1793 C CA . LYS A 1 223 ? 10.161 -17.228 3.288 1.00 84.75 223 LYS A CA 1
ATOM 1794 C C . LYS A 1 223 ? 9.433 -17.901 4.448 1.00 84.75 223 LYS A C 1
ATOM 1796 O O . LYS A 1 223 ? 9.201 -19.096 4.390 1.00 84.75 223 LYS A O 1
ATOM 1801 N N . ILE A 1 224 ? 9.042 -17.119 5.455 1.00 79.75 224 ILE A N 1
ATOM 1802 C CA . ILE A 1 224 ? 8.316 -17.625 6.628 1.00 79.75 224 ILE A CA 1
ATOM 1803 C C . ILE A 1 224 ? 7.016 -18.311 6.194 1.00 79.75 224 ILE A C 1
ATOM 1805 O O . ILE A 1 224 ? 6.782 -19.445 6.582 1.00 79.75 224 ILE A O 1
ATOM 1809 N N . ILE A 1 225 ? 6.215 -17.656 5.345 1.00 75.62 225 ILE A N 1
ATOM 1810 C CA . ILE A 1 225 ? 4.959 -18.225 4.829 1.00 75.62 225 ILE A CA 1
ATOM 1811 C C . ILE A 1 225 ? 5.222 -19.471 3.973 1.00 75.62 225 ILE A C 1
ATOM 1813 O O . ILE A 1 225 ? 4.506 -20.459 4.088 1.00 75.62 225 ILE A O 1
ATOM 1817 N N . PHE A 1 226 ? 6.261 -19.462 3.135 1.00 89.25 226 PHE A N 1
ATOM 1818 C CA . PHE A 1 226 ? 6.621 -20.633 2.338 1.00 89.25 226 PHE A CA 1
ATOM 1819 C C . PHE A 1 226 ? 6.998 -21.826 3.224 1.00 89.25 226 PHE A C 1
ATOM 1821 O O . PHE A 1 226 ? 6.455 -22.912 3.044 1.00 89.25 226 PHE A O 1
ATOM 1828 N N . ASP A 1 227 ? 7.878 -21.622 4.206 1.00 83.94 227 ASP A N 1
ATOM 1829 C CA . ASP A 1 227 ? 8.310 -22.668 5.136 1.00 83.94 227 ASP A CA 1
ATOM 1830 C C . ASP A 1 227 ? 7.154 -23.167 6.021 1.00 83.94 227 ASP A C 1
ATOM 1832 O O . ASP A 1 227 ? 7.066 -24.364 6.290 1.00 83.94 227 ASP A O 1
ATOM 1836 N N . GLU A 1 228 ? 6.231 -22.280 6.405 1.00 80.38 228 GLU A N 1
ATOM 1837 C CA . GLU A 1 228 ? 5.022 -22.617 7.164 1.00 80.38 228 GLU A CA 1
ATOM 1838 C C . GLU A 1 228 ? 4.086 -23.560 6.388 1.00 80.38 228 GLU A C 1
ATOM 1840 O O . GLU A 1 228 ? 3.528 -24.484 6.975 1.00 80.38 228 GLU A O 1
ATOM 1845 N N . PHE A 1 229 ? 3.926 -23.369 5.073 1.00 86.75 229 PHE A N 1
ATOM 1846 C CA . PHE A 1 229 ? 2.900 -24.074 4.292 1.00 86.75 229 PHE A CA 1
ATOM 1847 C C . PHE A 1 229 ? 3.414 -25.113 3.292 1.00 86.75 229 PHE A C 1
ATOM 1849 O O . PHE A 1 229 ? 2.618 -25.927 2.821 1.00 86.75 229 PHE A O 1
ATOM 1856 N N . ARG A 1 230 ? 4.717 -25.162 2.981 1.00 88.06 230 ARG A N 1
ATOM 1857 C CA . ARG A 1 230 ? 5.293 -26.092 1.981 1.00 88.06 230 ARG A CA 1
ATOM 1858 C C . ARG A 1 230 ? 4.942 -27.566 2.216 1.00 88.06 230 ARG A C 1
ATOM 1860 O O . ARG A 1 230 ? 4.766 -28.300 1.248 1.00 88.06 230 ARG A O 1
ATOM 1867 N N . MET A 1 231 ? 4.797 -27.982 3.478 1.00 87.62 231 MET A N 1
ATOM 1868 C CA . MET A 1 231 ? 4.391 -29.345 3.868 1.00 87.62 231 MET A CA 1
ATOM 1869 C C . MET A 1 231 ? 2.915 -29.445 4.299 1.00 87.62 231 MET A C 1
ATOM 1871 O O . MET A 1 231 ? 2.441 -30.526 4.637 1.00 87.62 231 MET A O 1
ATOM 1875 N N . HIS A 1 232 ? 2.170 -28.337 4.289 1.00 86.88 232 HIS A N 1
ATOM 1876 C CA . HIS A 1 232 ? 0.811 -28.233 4.829 1.00 86.88 232 HIS A CA 1
ATOM 1877 C C . HIS A 1 232 ? -0.163 -27.636 3.802 1.00 86.88 232 HIS A C 1
ATOM 1879 O O . HIS A 1 232 ? -0.890 -26.683 4.083 1.00 86.88 232 HIS A O 1
ATOM 1885 N N . ARG A 1 233 ? -0.201 -28.226 2.598 1.00 90.56 233 ARG A N 1
ATOM 1886 C CA . ARG A 1 233 ? -1.015 -27.734 1.468 1.00 90.56 233 ARG A CA 1
ATOM 1887 C C . ARG A 1 233 ? -2.520 -27.671 1.761 1.00 90.56 233 ARG A C 1
ATOM 1889 O O . ARG A 1 233 ? -3.181 -26.761 1.280 1.00 90.56 233 ARG A O 1
ATOM 1896 N N . GLY A 1 234 ? -3.051 -28.596 2.567 1.00 84.62 234 GLY A N 1
ATOM 1897 C CA . GLY A 1 234 ? -4.459 -28.569 2.991 1.00 84.62 234 GLY A CA 1
ATOM 1898 C C . GLY A 1 234 ? -4.796 -27.308 3.791 1.00 84.62 234 GLY A C 1
ATOM 1899 O O . GLY A 1 234 ? -5.677 -26.550 3.398 1.00 84.62 234 GLY A O 1
ATOM 1900 N N . ARG A 1 235 ? -4.001 -27.018 4.831 1.00 80.88 235 ARG A N 1
ATOM 1901 C CA . ARG A 1 235 ? -4.140 -25.803 5.652 1.00 80.88 235 ARG A CA 1
ATOM 1902 C C . ARG A 1 235 ? -3.959 -24.517 4.846 1.00 80.88 235 ARG A C 1
ATOM 1904 O O . ARG A 1 235 ? -4.681 -23.554 5.066 1.00 80.88 235 ARG A O 1
ATOM 1911 N N . LEU A 1 236 ? -3.017 -24.501 3.899 1.00 83.56 236 LEU A N 1
ATOM 1912 C CA . LEU A 1 236 ? -2.830 -23.361 2.996 1.00 83.56 236 LEU A CA 1
ATOM 1913 C C . LEU A 1 236 ? -4.102 -23.069 2.194 1.00 83.56 236 LEU A C 1
ATOM 1915 O O . LEU A 1 236 ? -4.512 -21.915 2.095 1.00 83.56 236 LEU A O 1
ATOM 1919 N N . LYS A 1 237 ? -4.723 -24.120 1.645 1.00 88.56 237 LYS A N 1
ATOM 1920 C CA . LYS A 1 237 ? -5.946 -24.007 0.854 1.00 88.56 237 LYS A CA 1
ATOM 1921 C C . LYS A 1 237 ? -7.121 -23.529 1.707 1.00 88.56 237 LYS A C 1
ATOM 1923 O O . LYS A 1 237 ? -7.847 -22.641 1.279 1.00 88.56 237 LYS A O 1
ATOM 1928 N N . GLU A 1 238 ? -7.269 -24.048 2.924 1.00 74.06 238 GLU A N 1
ATOM 1929 C CA . GLU A 1 238 ? -8.281 -23.583 3.886 1.00 74.06 238 GLU A CA 1
ATOM 1930 C C . GLU A 1 238 ? -8.123 -22.088 4.209 1.00 74.06 238 GLU A C 1
ATOM 1932 O O . GLU A 1 238 ? -9.090 -21.329 4.119 1.00 74.06 238 GLU A O 1
ATOM 1937 N N . GLU A 1 239 ? -6.901 -21.634 4.516 1.00 71.12 239 GLU A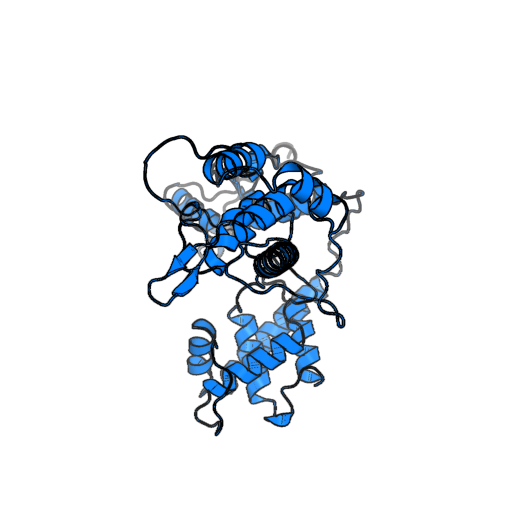 N 1
ATOM 1938 C CA . GLU A 1 239 ? -6.627 -20.217 4.790 1.00 71.12 239 GLU A CA 1
ATOM 1939 C C . GLU A 1 239 ? -6.852 -19.336 3.551 1.00 71.12 239 GLU A C 1
ATOM 1941 O O . GLU A 1 239 ? -7.428 -18.250 3.655 1.00 71.12 239 GLU A O 1
ATOM 1946 N N . ALA A 1 240 ? -6.444 -19.795 2.365 1.00 79.88 240 ALA A N 1
ATOM 1947 C CA . ALA A 1 240 ? -6.656 -19.075 1.114 1.00 79.88 240 ALA A CA 1
ATOM 1948 C C . ALA A 1 240 ? -8.148 -18.937 0.772 1.00 79.88 240 ALA A C 1
ATOM 1950 O O . ALA A 1 240 ? -8.583 -17.848 0.392 1.00 79.88 240 ALA A O 1
ATOM 1951 N N . GLU A 1 241 ? -8.940 -19.999 0.940 1.00 81.94 241 GLU A N 1
ATOM 1952 C CA . GLU A 1 241 ? -10.390 -19.960 0.728 1.00 81.94 241 GLU A CA 1
ATOM 1953 C C . GLU A 1 241 ? -11.089 -19.036 1.726 1.00 81.94 241 GLU A C 1
ATOM 1955 O O . GLU A 1 241 ? -11.931 -18.233 1.324 1.00 81.94 241 GLU A O 1
ATOM 1960 N N . LEU A 1 242 ? -10.689 -19.050 3.000 1.00 69.81 242 LEU A N 1
ATOM 1961 C CA . LEU A 1 242 ? -11.220 -18.111 3.988 1.00 69.81 242 LEU A CA 1
ATOM 1962 C C . LEU A 1 242 ? -10.936 -16.652 3.593 1.00 69.81 242 LEU A C 1
ATOM 1964 O O . LEU A 1 242 ? -11.835 -15.811 3.642 1.00 69.81 242 LEU A O 1
ATOM 1968 N N . ILE A 1 243 ? -9.714 -16.345 3.140 1.00 72.94 243 ILE A N 1
ATOM 1969 C CA . ILE A 1 243 ? -9.353 -14.999 2.666 1.00 72.94 243 ILE A CA 1
ATOM 1970 C C . ILE A 1 243 ? -10.201 -14.604 1.447 1.00 72.94 243 ILE A C 1
ATOM 1972 O O . ILE A 1 243 ? -10.697 -13.477 1.399 1.00 72.94 243 ILE A O 1
ATOM 1976 N N . LYS A 1 244 ? -10.401 -15.510 0.477 1.00 80.56 244 LYS A N 1
ATOM 1977 C CA . LYS A 1 244 ? -11.259 -15.275 -0.702 1.00 80.56 244 LYS A CA 1
ATOM 1978 C C . LYS A 1 244 ? -12.707 -14.997 -0.287 1.00 80.56 244 LYS A C 1
ATOM 1980 O O . LYS A 1 244 ? -13.309 -14.046 -0.782 1.00 80.56 244 LYS A O 1
ATOM 1985 N N . GLN A 1 245 ? -13.253 -15.773 0.650 1.00 74.25 245 GLN A N 1
ATOM 1986 C CA . GLN A 1 245 ? -14.613 -15.587 1.163 1.00 74.25 245 GLN A CA 1
ATOM 1987 C C . GLN A 1 245 ? -14.785 -14.245 1.874 1.00 74.25 245 GLN A C 1
ATOM 1989 O O . GLN A 1 245 ? -15.759 -13.544 1.614 1.00 74.25 245 GLN A O 1
ATOM 1994 N N . ILE A 1 246 ? -13.840 -13.859 2.737 1.00 66.56 246 ILE A N 1
ATOM 1995 C CA . ILE A 1 246 ? -13.866 -12.557 3.420 1.00 66.56 246 ILE A CA 1
ATOM 1996 C C . ILE A 1 246 ? -13.789 -11.419 2.395 1.00 66.56 246 ILE A C 1
ATOM 1998 O O . ILE A 1 246 ? -14.555 -10.462 2.487 1.00 66.56 246 ILE A O 1
ATOM 2002 N N . ALA A 1 247 ? -12.918 -11.542 1.389 1.00 68.56 247 ALA A N 1
ATOM 2003 C CA . ALA A 1 247 ? -12.786 -10.552 0.324 1.00 68.56 247 ALA A CA 1
ATOM 2004 C C . ALA A 1 247 ? -14.087 -10.383 -0.474 1.00 68.56 247 ALA A C 1
ATOM 2006 O O . ALA A 1 247 ? -14.501 -9.259 -0.743 1.00 68.56 247 ALA A O 1
ATOM 2007 N N . ASN A 1 248 ? -14.751 -11.487 -0.819 1.00 67.56 248 ASN A N 1
ATOM 2008 C CA . ASN A 1 248 ? -16.009 -11.458 -1.562 1.00 67.56 248 ASN A CA 1
ATOM 2009 C C . ASN A 1 248 ? -17.171 -10.939 -0.701 1.00 67.56 248 ASN A C 1
ATOM 2011 O O . ASN A 1 248 ? -17.937 -10.104 -1.172 1.00 67.56 248 ASN A O 1
ATOM 2015 N N . LYS A 1 249 ? -17.247 -11.314 0.584 1.00 59.47 249 LYS A N 1
ATOM 2016 C CA . LYS A 1 249 ? -18.243 -10.769 1.526 1.00 59.47 249 LYS A CA 1
ATOM 2017 C C . LYS A 1 249 ? -18.072 -9.267 1.761 1.00 59.47 249 LYS A C 1
ATOM 2019 O O . LYS A 1 249 ? -19.064 -8.556 1.861 1.00 59.47 249 LYS A O 1
ATOM 2024 N N . ALA A 1 250 ? -16.837 -8.765 1.797 1.00 52.59 250 ALA A N 1
ATOM 2025 C CA . ALA A 1 250 ? -16.560 -7.329 1.874 1.00 52.59 250 ALA A CA 1
ATOM 2026 C C . ALA A 1 250 ? -16.998 -6.563 0.608 1.00 52.59 250 ALA A C 1
ATOM 2028 O O . ALA A 1 250 ? -17.204 -5.351 0.659 1.00 52.59 250 ALA A O 1
ATOM 2029 N N . VAL A 1 251 ? -17.147 -7.257 -0.526 1.00 50.16 251 VAL A N 1
ATOM 2030 C CA . VAL A 1 251 ? -17.683 -6.705 -1.779 1.00 50.16 251 VAL A CA 1
ATOM 2031 C C . VAL A 1 251 ? -19.214 -6.819 -1.830 1.00 50.16 251 VAL A C 1
ATOM 2033 O O . VAL A 1 251 ? -19.866 -5.881 -2.274 1.00 50.16 251 VAL A O 1
ATOM 2036 N N . GLU A 1 252 ? -19.801 -7.911 -1.337 1.00 44.50 252 GLU A N 1
ATOM 2037 C CA . GLU A 1 252 ? -21.261 -8.115 -1.279 1.00 44.50 252 GLU A C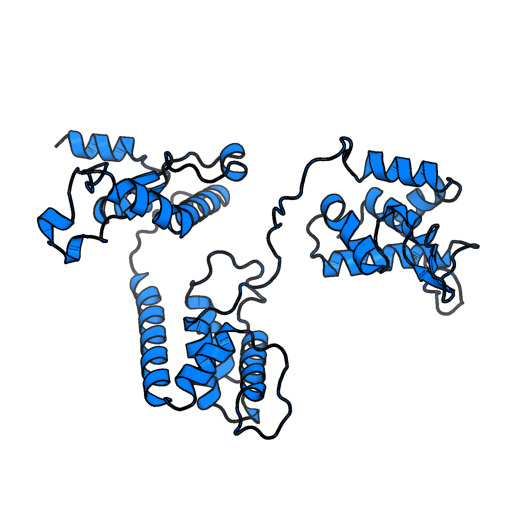A 1
ATOM 2038 C C . GLU A 1 252 ? -21.940 -7.244 -0.209 1.00 44.50 252 GLU A C 1
ATOM 2040 O O . GLU A 1 252 ? -23.021 -6.708 -0.442 1.00 44.50 252 GLU A O 1
ATOM 2045 N N . GLY A 1 253 ? -21.270 -6.997 0.921 1.00 40.25 253 GLY A N 1
ATOM 2046 C CA . GLY A 1 253 ? -21.710 -6.059 1.961 1.00 40.25 253 GLY A CA 1
ATOM 2047 C C . GLY A 1 253 ? -21.678 -4.579 1.550 1.00 40.25 253 GLY A C 1
ATOM 2048 O O . GLY A 1 253 ? -22.063 -3.730 2.346 1.00 40.25 253 GLY A O 1
ATOM 2049 N N . LYS A 1 254 ? -21.243 -4.259 0.319 1.00 43.91 254 LYS A N 1
ATOM 2050 C CA . LYS A 1 254 ? -21.302 -2.906 -0.269 1.00 43.91 254 LYS A CA 1
ATOM 2051 C C . LYS A 1 254 ? -22.605 -2.603 -1.020 1.00 43.91 254 LYS A C 1
ATOM 2053 O O . LYS A 1 254 ? -22.717 -1.541 -1.630 1.00 43.91 254 LYS A O 1
ATOM 2058 N N . LEU A 1 255 ? -23.612 -3.478 -0.960 1.00 38.59 25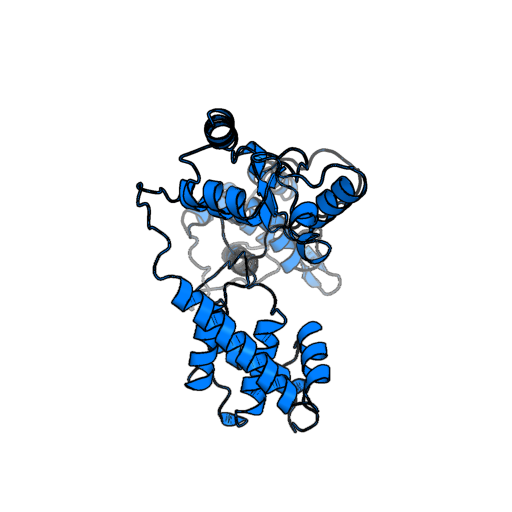5 LEU A N 1
ATOM 2059 C CA . LEU A 1 255 ? -24.993 -3.089 -1.252 1.00 38.59 255 LEU A CA 1
ATOM 2060 C C . LEU A 1 255 ? -25.625 -2.539 0.038 1.00 38.59 255 LEU A C 1
ATOM 2062 O O . LEU A 1 255 ? -25.947 -3.296 0.946 1.00 38.59 255 LEU A O 1
ATOM 2066 N N . ALA A 1 256 ? -25.792 -1.212 0.062 1.00 39.06 256 ALA A N 1
ATOM 2067 C CA . ALA A 1 256 ? -26.280 -0.358 1.153 1.00 39.06 256 ALA A CA 1
ATOM 2068 C C . ALA A 1 256 ? -25.246 0.074 2.216 1.00 39.06 256 ALA A C 1
ATOM 2070 O O . ALA A 1 256 ? -25.463 -0.066 3.416 1.00 39.06 256 ALA A O 1
ATOM 2071 N N . GLU A 1 257 ? -24.188 0.763 1.785 1.00 38.56 257 GLU A N 1
ATOM 2072 C CA . GLU A 1 257 ? -23.884 2.031 2.461 1.00 38.56 257 GLU A CA 1
ATOM 2073 C C . GLU A 1 257 ? -24.749 3.104 1.788 1.00 38.56 257 GLU A C 1
ATOM 2075 O O . GLU A 1 257 ? -24.793 3.135 0.551 1.00 38.56 257 GLU A O 1
ATOM 2080 N N . PRO A 1 258 ? -25.496 3.946 2.528 1.00 35.75 258 PRO A N 1
ATOM 2081 C CA . PRO A 1 258 ? -26.165 5.061 1.896 1.00 35.75 258 PRO A CA 1
ATOM 2082 C C . PRO A 1 258 ? -25.065 5.942 1.315 1.00 35.75 258 PRO A C 1
ATOM 2084 O O . PRO A 1 258 ? -24.311 6.588 2.038 1.00 35.75 258 PRO A O 1
ATOM 2087 N N . ALA A 1 259 ? -24.980 5.949 -0.012 1.00 39.81 259 ALA A N 1
ATOM 2088 C CA . ALA A 1 259 ? -24.353 7.021 -0.747 1.00 39.81 259 ALA A CA 1
ATOM 2089 C C . ALA A 1 259 ? -25.137 8.294 -0.419 1.00 39.81 259 ALA A C 1
ATOM 2091 O O . ALA A 1 259 ? -26.059 8.678 -1.138 1.00 39.81 259 ALA A O 1
ATOM 2092 N N . VAL A 1 260 ? -24.797 8.949 0.689 1.00 37.09 260 VAL A N 1
ATOM 2093 C CA . VAL A 1 260 ? -25.158 10.345 0.867 1.00 37.09 260 VAL A CA 1
ATOM 2094 C C . VAL A 1 260 ? -24.188 11.126 -0.006 1.00 37.09 260 VAL A C 1
ATOM 2096 O O . VAL A 1 260 ? -23.101 11.534 0.390 1.00 37.09 260 VAL A O 1
ATOM 2099 N N . SER A 1 261 ? -24.602 11.260 -1.262 1.00 43.34 261 SER A N 1
ATOM 2100 C CA . SER A 1 261 ? -24.124 12.275 -2.180 1.00 43.34 261 SER A CA 1
ATOM 2101 C C . SER A 1 261 ? -24.479 13.645 -1.600 1.00 43.34 261 SER A C 1
ATOM 2103 O O . SER A 1 261 ? -25.546 14.191 -1.860 1.00 43.34 261 SER A O 1
ATOM 2105 N N . TYR A 1 262 ? -23.571 14.211 -0.816 1.00 41.22 262 TYR A N 1
ATOM 2106 C CA . TYR A 1 262 ? -23.333 15.645 -0.882 1.00 41.22 262 TYR A CA 1
ATOM 2107 C C . TYR A 1 262 ? -22.017 15.794 -1.617 1.00 41.22 262 TYR A C 1
ATOM 2109 O O . TYR A 1 262 ? -21.048 15.130 -1.273 1.00 41.22 262 TYR A O 1
ATOM 2117 N N . THR A 1 263 ? -22.029 16.564 -2.700 1.00 44.41 263 THR A N 1
ATOM 2118 C CA . THR A 1 263 ? -20.915 16.797 -3.627 1.00 44.41 263 THR A CA 1
ATOM 2119 C C . THR A 1 263 ? -19.561 16.874 -2.914 1.00 44.41 263 THR A C 1
ATOM 2121 O O . THR A 1 263 ? -19.144 17.954 -2.494 1.00 44.41 263 THR A O 1
ATOM 2124 N N . SER A 1 264 ? -18.871 15.741 -2.769 1.00 49.62 264 SER A N 1
ATOM 2125 C CA . SER A 1 264 ? -17.625 15.701 -2.020 1.00 49.62 264 SER A CA 1
ATOM 2126 C C . SER A 1 264 ? -16.497 16.072 -2.958 1.00 49.62 264 SER A C 1
ATOM 2128 O O . SER A 1 264 ? -16.146 15.327 -3.875 1.00 49.62 264 SER A O 1
ATOM 2130 N N . SER A 1 265 ? -15.946 17.265 -2.764 1.00 55.78 265 SER A N 1
ATOM 2131 C CA . SER A 1 265 ? -14.724 17.668 -3.445 1.00 55.78 265 SER A CA 1
ATOM 2132 C C . SER A 1 265 ? -13.614 16.642 -3.169 1.00 55.78 265 SER A C 1
ATOM 2134 O O . SER A 1 265 ? -13.625 15.950 -2.148 1.00 55.78 265 SER A O 1
ATOM 2136 N N . LYS A 1 266 ? -12.600 16.575 -4.042 1.00 52.03 266 LYS A N 1
ATOM 2137 C CA . LYS A 1 266 ? -11.390 15.755 -3.807 1.00 52.03 266 LYS A CA 1
ATOM 2138 C C . LYS A 1 266 ? -10.756 16.007 -2.430 1.00 52.03 266 LYS A C 1
ATOM 2140 O O . LYS A 1 266 ? -10.067 15.147 -1.896 1.00 52.03 266 LYS A O 1
ATOM 2145 N N . GLU A 1 267 ? -10.980 17.194 -1.872 1.00 51.97 267 GLU A N 1
ATOM 2146 C CA . GLU A 1 267 ? -10.522 17.589 -0.545 1.00 51.97 267 GLU A CA 1
ATOM 2147 C C . GLU A 1 267 ? -11.280 16.869 0.581 1.00 51.97 267 GLU A C 1
ATOM 2149 O O . GLU A 1 267 ? -10.654 16.398 1.528 1.00 51.97 267 GLU A O 1
ATOM 2154 N N . GLN A 1 268 ? -12.604 16.728 0.478 1.00 62.03 268 GLN A N 1
ATOM 2155 C CA . GLN A 1 268 ? -13.402 16.002 1.473 1.00 62.03 268 GLN A CA 1
ATOM 2156 C C . GLN A 1 268 ? -13.087 14.503 1.459 1.00 62.03 268 GLN A C 1
ATOM 2158 O O . GLN A 1 268 ? -12.924 13.898 2.517 1.00 62.03 268 GLN A O 1
ATOM 2163 N N . GLU A 1 269 ? -12.899 13.926 0.269 1.00 61.50 269 GLU A N 1
ATOM 2164 C CA . GLU A 1 269 ? -12.443 12.541 0.120 1.00 61.50 269 GLU A CA 1
ATOM 2165 C C . GLU A 1 269 ? -11.049 12.339 0.740 1.00 61.50 269 GLU A C 1
ATOM 2167 O O . GLU A 1 269 ? -10.805 11.359 1.445 1.00 61.50 269 GLU A O 1
ATOM 2172 N N . PHE A 1 270 ? -10.127 13.284 0.533 1.00 60.59 270 PHE A N 1
ATOM 2173 C CA . PHE A 1 270 ? -8.807 13.254 1.163 1.00 60.59 270 PHE A CA 1
ATOM 2174 C C . PHE A 1 270 ? -8.897 13.317 2.695 1.00 60.59 270 PHE A C 1
ATOM 2176 O O . PHE A 1 270 ? -8.275 12.495 3.370 1.00 60.59 270 PHE A O 1
ATOM 2183 N N . LYS A 1 271 ? -9.688 14.248 3.242 1.00 64.19 271 LYS A N 1
ATOM 2184 C CA . LYS A 1 271 ? -9.873 14.426 4.691 1.00 64.19 271 LYS A CA 1
ATOM 2185 C C . LYS A 1 271 ? -10.473 13.180 5.345 1.00 64.19 271 LYS A C 1
ATOM 2187 O O . LYS A 1 271 ? -9.922 12.701 6.332 1.00 64.19 271 LYS A O 1
ATOM 2192 N N . TYR A 1 272 ? -11.505 12.588 4.742 1.00 71.56 272 TYR A N 1
ATOM 2193 C CA . TYR A 1 272 ? -12.100 11.337 5.222 1.00 71.56 272 TYR A CA 1
ATOM 2194 C C . TYR A 1 272 ? -11.089 10.181 5.238 1.00 71.56 272 TYR A C 1
ATOM 2196 O O . TYR A 1 272 ? -10.942 9.473 6.234 1.00 71.56 272 TYR A O 1
ATOM 2204 N N . ASN A 1 273 ? -10.320 10.017 4.160 1.00 64.50 273 ASN A N 1
ATOM 2205 C CA . ASN A 1 273 ? -9.299 8.973 4.095 1.00 64.50 273 ASN A CA 1
ATOM 2206 C C . ASN A 1 273 ? -8.159 9.207 5.101 1.00 64.50 273 ASN A C 1
ATOM 2208 O O . ASN A 1 273 ? -7.642 8.253 5.685 1.00 64.50 273 ASN A O 1
ATOM 2212 N N . TYR A 1 274 ? -7.742 10.458 5.318 1.00 65.00 274 TYR A N 1
ATOM 2213 C CA . TYR A 1 274 ? -6.727 10.800 6.317 1.00 65.00 274 TYR A CA 1
ATOM 2214 C C . TYR A 1 274 ? -7.218 10.497 7.739 1.00 65.00 274 TYR A C 1
ATOM 2216 O O . TYR A 1 274 ? -6.528 9.793 8.477 1.00 65.00 274 TYR A O 1
ATOM 2224 N N . HIS A 1 275 ? -8.445 10.915 8.063 1.00 72.31 275 HIS A N 1
ATOM 2225 C CA . HIS A 1 275 ? -9.156 10.570 9.293 1.00 72.31 275 HIS A CA 1
ATOM 2226 C C . HIS A 1 275 ? -9.121 9.053 9.553 1.00 72.31 275 HIS A C 1
ATOM 2228 O O . HIS A 1 275 ? -8.577 8.608 10.566 1.00 72.31 275 HIS A O 1
ATOM 2234 N N . LYS A 1 276 ? -9.585 8.238 8.598 1.00 77.06 276 LYS A N 1
ATOM 2235 C CA . LYS A 1 276 ? -9.581 6.772 8.738 1.00 77.06 276 LYS A CA 1
ATOM 2236 C C . LYS A 1 276 ? -8.199 6.172 8.952 1.00 77.06 276 LYS A C 1
ATOM 2238 O O . LYS A 1 276 ? -8.029 5.207 9.697 1.00 77.06 276 LYS A O 1
ATOM 2243 N N . ASN A 1 277 ? -7.178 6.737 8.318 1.00 65.31 277 ASN A N 1
ATOM 2244 C CA . ASN A 1 277 ? -5.815 6.252 8.487 1.00 65.31 277 ASN A CA 1
ATOM 2245 C C . ASN A 1 277 ? -5.272 6.473 9.906 1.00 65.31 277 ASN A C 1
ATOM 2247 O O . ASN A 1 277 ? -4.512 5.619 10.383 1.00 65.31 277 ASN A O 1
ATOM 2251 N N . LEU A 1 278 ? -5.672 7.567 10.564 1.00 68.62 278 LEU A N 1
ATOM 2252 C CA . LEU A 1 278 ? -5.302 7.892 11.942 1.00 68.62 278 LEU A CA 1
ATOM 2253 C C . LEU A 1 278 ? -5.948 6.940 12.955 1.00 68.62 278 LEU A C 1
ATOM 2255 O O . LEU A 1 278 ? -5.246 6.440 13.837 1.00 68.62 278 LEU A O 1
ATOM 2259 N N . GLU A 1 279 ? -7.235 6.625 12.786 1.00 77.31 279 GLU A N 1
ATOM 2260 C CA . GLU A 1 279 ? -7.970 5.666 13.632 1.00 77.31 279 GLU A CA 1
ATOM 2261 C C . GLU A 1 279 ? -7.375 4.252 13.554 1.00 77.31 279 GLU A C 1
ATOM 2263 O O . GLU A 1 279 ? -7.287 3.531 14.545 1.00 77.31 279 GLU A O 1
ATOM 2268 N N . LEU A 1 280 ? -6.882 3.869 12.373 1.00 69.75 280 LEU A N 1
ATOM 2269 C CA . LEU A 1 280 ? -6.310 2.548 12.115 1.00 69.75 280 LEU A CA 1
ATOM 2270 C C . LEU A 1 280 ? -4.803 2.460 12.421 1.00 69.75 280 LEU A C 1
ATOM 2272 O O . LEU A 1 280 ? -4.166 1.458 12.069 1.00 69.75 280 LEU A O 1
ATOM 2276 N N . ASN A 1 281 ? -4.165 3.514 12.938 1.00 62.50 281 ASN A N 1
ATOM 2277 C CA . ASN A 1 281 ? -2.721 3.525 13.170 1.00 62.50 281 ASN A CA 1
ATOM 2278 C C . ASN A 1 281 ? -2.357 2.639 14.388 1.00 62.50 281 ASN A C 1
ATOM 2280 O O . ASN A 1 281 ? -2.829 2.889 15.497 1.00 62.50 281 ASN A O 1
ATOM 2284 N N . PRO A 1 282 ? -1.479 1.624 14.234 1.00 52.69 282 PRO A N 1
ATOM 2285 C CA . PRO A 1 282 ? -1.104 0.729 15.333 1.00 52.69 282 PRO A CA 1
ATOM 2286 C C . PRO A 1 282 ? -0.468 1.430 16.542 1.00 52.69 282 PRO A C 1
ATOM 2288 O O . PRO A 1 282 ? -0.534 0.900 17.651 1.00 52.69 282 PRO A O 1
ATOM 2291 N N . LEU A 1 283 ? 0.161 2.596 16.348 1.00 52.97 283 LEU A N 1
ATOM 2292 C CA . LEU A 1 283 ? 0.712 3.400 17.442 1.00 52.97 283 LEU A CA 1
ATOM 2293 C C . LEU A 1 283 ? -0.403 4.082 18.243 1.00 52.97 283 LEU A C 1
ATOM 2295 O O . LEU A 1 283 ? -0.364 4.027 19.468 1.00 52.97 283 LEU A O 1
ATOM 2299 N N . THR A 1 284 ? -1.432 4.607 17.567 1.00 57.94 284 THR A N 1
ATOM 2300 C CA . THR A 1 284 ? -2.651 5.148 18.191 1.00 57.94 284 THR A CA 1
ATOM 2301 C C . THR A 1 284 ? -3.318 4.103 19.079 1.00 57.94 284 THR A C 1
ATOM 2303 O O . THR A 1 284 ? -3.597 4.357 20.249 1.00 57.94 284 THR A O 1
ATOM 2306 N N . PHE A 1 285 ? -3.481 2.886 18.552 1.00 59.62 285 PHE A N 1
ATOM 2307 C CA . PHE A 1 285 ? -4.081 1.775 19.286 1.00 59.62 285 PHE A CA 1
ATOM 2308 C C . PHE A 1 285 ? -3.249 1.366 20.512 1.00 59.62 285 PHE A C 1
ATOM 2310 O O . PHE A 1 285 ? -3.793 1.155 21.592 1.00 59.62 285 PHE A O 1
ATOM 2317 N N . ARG A 1 286 ? -1.915 1.292 20.381 1.00 57.72 286 ARG A N 1
ATOM 2318 C CA . ARG A 1 286 ? -1.013 0.924 21.488 1.00 57.72 286 ARG A CA 1
ATOM 2319 C C . ARG A 1 286 ? -0.970 1.971 22.595 1.00 57.72 286 ARG A C 1
ATOM 2321 O O . ARG A 1 286 ? -1.092 1.603 23.759 1.00 57.72 286 ARG A O 1
ATOM 2328 N N . VAL A 1 287 ? -0.809 3.245 22.235 1.00 58.22 287 VAL A N 1
ATOM 2329 C CA . VAL A 1 287 ? -0.736 4.351 23.202 1.00 58.22 287 VAL A CA 1
ATOM 2330 C C . VAL A 1 287 ? -2.058 4.480 23.949 1.00 58.22 287 VAL A C 1
ATOM 2332 O O . VAL A 1 287 ? -2.050 4.588 25.173 1.00 58.22 287 VAL A O 1
ATOM 2335 N N . LYS A 1 288 ? -3.197 4.376 23.251 1.00 59.03 288 LYS A N 1
ATOM 2336 C CA . LYS A 1 288 ? -4.496 4.499 23.915 1.00 59.03 288 LYS A CA 1
ATOM 2337 C C . LYS A 1 288 ? -4.864 3.266 24.738 1.00 59.03 288 LYS A C 1
ATOM 2339 O O . LYS A 1 288 ? -5.370 3.411 25.840 1.00 59.03 288 LYS A O 1
ATOM 2344 N N . LYS A 1 289 ? -4.539 2.049 24.279 1.00 58.91 289 LYS A N 1
ATOM 2345 C CA . LYS A 1 289 ? -4.714 0.830 25.092 1.00 58.91 289 LYS A CA 1
ATOM 2346 C C . LYS A 1 289 ? -3.878 0.887 26.376 1.00 58.91 289 LYS A C 1
ATOM 2348 O O . LYS A 1 289 ? -4.342 0.453 27.422 1.00 58.91 289 LYS A O 1
ATOM 2353 N N . GLN A 1 290 ? -2.685 1.486 26.330 1.00 58.47 290 GLN A N 1
ATOM 2354 C CA . GLN A 1 290 ? -1.871 1.743 27.523 1.00 58.47 290 GLN A CA 1
ATOM 2355 C C . GLN A 1 290 ? -2.446 2.844 28.428 1.00 58.47 290 GLN A C 1
ATOM 2357 O O . GLN A 1 290 ? -2.394 2.692 29.644 1.00 58.47 290 GLN A O 1
ATOM 2362 N N . SER A 1 291 ? -3.024 3.918 27.877 1.00 56.91 291 SER A N 1
ATOM 2363 C CA . SER A 1 291 ? -3.673 4.960 28.689 1.00 56.91 291 SER A CA 1
ATOM 2364 C C . SER A 1 291 ? -4.993 4.494 29.312 1.00 56.91 291 SER A C 1
ATOM 2366 O O . SER A 1 291 ? -5.324 4.920 30.410 1.00 56.91 291 SER A O 1
ATOM 2368 N N . ILE A 1 292 ? -5.725 3.609 28.626 1.00 58.09 292 ILE A N 1
ATOM 2369 C CA . ILE A 1 292 ? -6.993 3.021 29.084 1.00 58.09 292 ILE A CA 1
ATOM 2370 C C . ILE A 1 292 ? -6.747 1.929 30.130 1.00 58.09 292 ILE A C 1
ATOM 2372 O O . ILE A 1 292 ? -7.455 1.880 31.121 1.00 58.09 292 ILE A O 1
ATOM 2376 N N . ASN A 1 293 ? -5.705 1.102 29.985 1.00 54.03 293 ASN A N 1
ATOM 2377 C CA . ASN A 1 293 ? -5.340 0.124 31.021 1.00 54.03 293 ASN A CA 1
ATOM 2378 C C . ASN A 1 293 ? -4.972 0.772 32.370 1.00 54.03 293 ASN A C 1
ATOM 2380 O O . ASN A 1 293 ? -4.978 0.089 33.390 1.00 54.03 293 ASN A O 1
ATOM 2384 N N . ASN A 1 294 ? -4.644 2.067 32.370 1.00 51.00 294 ASN A N 1
ATOM 2385 C CA . ASN A 1 294 ? -4.341 2.847 33.568 1.00 51.00 294 ASN A CA 1
ATOM 2386 C C . ASN A 1 294 ? -5.528 3.704 34.052 1.00 51.00 294 ASN A C 1
ATOM 2388 O O . ASN A 1 294 ? -5.370 4.429 35.033 1.00 51.00 294 ASN A O 1
ATOM 2392 N N . SER A 1 295 ? -6.689 3.662 33.385 1.00 52.53 295 SER A N 1
ATOM 2393 C CA . SER A 1 295 ? -7.882 4.416 33.777 1.00 52.53 295 SER A CA 1
ATOM 2394 C C . SER A 1 295 ? -9.071 3.491 34.049 1.00 52.53 295 SER A C 1
ATOM 2396 O O . SER A 1 295 ? -9.313 2.517 33.346 1.00 52.53 295 SER A O 1
ATOM 2398 N N . GLU A 1 296 ? -9.867 3.819 35.064 1.00 55.19 296 GLU A N 1
ATOM 2399 C CA . GLU A 1 296 ? -11.088 3.080 35.432 1.00 55.19 296 GLU A CA 1
ATOM 2400 C C . GLU A 1 296 ? -12.259 3.295 34.441 1.00 55.19 296 GLU A C 1
ATOM 2402 O O . GLU A 1 296 ? -13.389 2.896 34.708 1.00 55.19 296 GLU A O 1
ATOM 2407 N N . LEU A 1 297 ? -12.031 3.940 33.289 1.00 58.03 297 LEU A N 1
ATOM 2408 C CA . LEU A 1 297 ? -13.085 4.442 32.398 1.00 58.03 297 LEU A CA 1
ATOM 2409 C C . LEU A 1 297 ? -12.911 3.940 30.954 1.00 58.03 297 LEU A C 1
ATOM 2411 O O . LEU A 1 297 ? -12.486 4.681 30.068 1.00 58.03 297 LEU A O 1
ATOM 2415 N N . ILE A 1 298 ? -13.333 2.696 30.696 1.00 74.50 298 ILE A N 1
ATOM 2416 C CA . ILE A 1 298 ? -13.501 2.116 29.343 1.00 74.50 298 ILE A CA 1
ATOM 2417 C C . ILE A 1 298 ? -14.933 2.366 28.825 1.00 74.50 298 ILE A C 1
ATOM 2419 O O . ILE A 1 298 ? -15.599 1.493 28.273 1.00 74.50 298 ILE A O 1
ATOM 2423 N N . THR A 1 299 ? -15.461 3.568 29.054 1.00 87.62 299 THR A N 1
ATOM 2424 C CA . THR A 1 299 ? -16.814 3.941 28.616 1.00 87.62 299 THR A CA 1
ATOM 2425 C C . THR A 1 299 ? -16.759 4.753 27.327 1.00 87.62 299 THR A C 1
ATOM 2427 O O . THR A 1 299 ? -15.809 5.490 27.064 1.00 87.62 299 THR A O 1
ATOM 2430 N N . CYS A 1 300 ? -17.802 4.638 26.507 1.00 90.38 300 CYS A N 1
ATOM 2431 C CA . CYS A 1 300 ? -17.990 5.478 25.332 1.00 90.38 300 CYS A CA 1
ATOM 2432 C C . CYS A 1 300 ? -18.022 6.951 25.752 1.00 90.38 300 CYS A C 1
ATOM 2434 O O . CYS A 1 300 ? -18.840 7.346 26.582 1.00 90.38 300 CYS A O 1
ATOM 2436 N N . PHE A 1 301 ? -17.200 7.792 25.129 1.00 90.62 301 PHE A N 1
ATOM 2437 C CA . PHE A 1 301 ? -17.156 9.227 25.394 1.00 90.62 301 PHE A CA 1
ATOM 2438 C C . PHE A 1 301 ? -18.523 9.897 25.190 1.00 90.62 301 PHE A C 1
ATOM 2440 O O . PHE A 1 301 ? -18.874 10.811 25.942 1.00 90.62 301 PHE A O 1
ATOM 2447 N N . LEU A 1 302 ? -19.301 9.390 24.227 1.00 92.94 302 LEU A N 1
ATOM 2448 C CA . LEU A 1 302 ? -20.593 9.932 23.815 1.00 92.94 302 LEU A CA 1
ATOM 2449 C C . LEU A 1 302 ? -21.761 9.356 24.620 1.00 92.94 302 LEU A C 1
ATOM 2451 O O . LEU A 1 302 ? -22.372 10.077 25.400 1.00 92.94 302 LEU A O 1
ATOM 2455 N N . CYS A 1 303 ? -22.057 8.061 24.477 1.00 92.81 303 CYS A N 1
ATOM 2456 C CA . CYS A 1 303 ? -23.231 7.443 25.108 1.00 92.81 303 CYS A CA 1
ATOM 2457 C C . CYS A 1 303 ? -22.972 6.833 26.495 1.00 92.81 303 CYS A C 1
ATOM 2459 O O . CYS A 1 303 ? -23.879 6.239 27.068 1.00 92.81 303 CYS A O 1
ATOM 2461 N N . LYS A 1 304 ? -21.741 6.920 27.017 1.00 91.38 304 LYS A N 1
ATOM 2462 C CA . LYS A 1 304 ? -21.313 6.367 28.319 1.00 91.38 304 LYS A CA 1
ATOM 2463 C C . LYS A 1 304 ? -21.439 4.848 28.487 1.00 91.38 304 LYS A C 1
ATOM 2465 O O . LYS A 1 304 ? -21.073 4.331 29.533 1.00 91.38 304 LYS A O 1
ATOM 2470 N N . MET A 1 305 ? -21.863 4.119 27.455 1.00 90.44 305 MET A N 1
ATOM 2471 C CA . MET A 1 305 ? -21.890 2.654 27.453 1.00 90.44 305 MET A CA 1
ATOM 2472 C C . MET A 1 305 ? -20.485 2.072 27.640 1.00 90.44 305 MET A C 1
ATOM 2474 O O . MET A 1 305 ? -19.547 2.496 26.964 1.00 90.44 305 MET A O 1
ATOM 2478 N N . ASN A 1 306 ? -20.370 1.057 28.490 1.00 89.06 306 ASN A N 1
ATOM 2479 C CA . ASN A 1 306 ? -19.212 0.176 28.593 1.00 89.06 306 ASN A CA 1
ATOM 2480 C C . ASN A 1 306 ? -19.560 -1.172 27.943 1.00 89.06 306 ASN A C 1
ATOM 2482 O O . ASN A 1 306 ? -20.556 -1.801 28.302 1.00 89.06 306 ASN A O 1
ATOM 2486 N N . SER A 1 307 ? -18.766 -1.621 26.974 1.00 86.62 307 SER A N 1
ATOM 2487 C CA . SER A 1 307 ? -18.993 -2.903 26.300 1.00 86.62 307 SER A CA 1
ATOM 2488 C C . SER A 1 307 ? -18.772 -4.106 27.218 1.00 86.62 307 SER A C 1
ATOM 2490 O O . SER A 1 307 ? -19.439 -5.124 27.048 1.00 86.62 307 SER A O 1
ATOM 2492 N N . GLN A 1 308 ? -17.874 -4.006 28.199 1.00 86.94 308 GLN A N 1
ATOM 2493 C CA . GLN A 1 308 ? -17.600 -5.084 29.147 1.00 86.94 308 GLN A CA 1
ATOM 2494 C C . GLN A 1 308 ? -18.757 -5.297 30.131 1.00 86.94 308 GLN A C 1
ATOM 2496 O O . GLN A 1 308 ? -19.058 -6.440 30.463 1.00 86.94 308 GLN A O 1
ATOM 2501 N N . ASP A 1 309 ? -19.464 -4.234 30.521 1.00 87.62 309 ASP A N 1
ATOM 2502 C CA . ASP A 1 309 ? -20.634 -4.340 31.409 1.00 87.62 309 ASP A CA 1
ATOM 2503 C C . ASP A 1 309 ? -21.804 -5.068 30.729 1.00 87.62 309 ASP A C 1
ATOM 2505 O O . ASP A 1 309 ? -22.609 -5.723 31.388 1.00 87.62 309 ASP A O 1
ATOM 2509 N N . VAL A 1 310 ? -21.889 -4.980 29.398 1.00 87.69 310 VAL A N 1
ATOM 2510 C CA . VAL A 1 310 ? -22.965 -5.594 28.605 1.00 87.69 310 VAL A CA 1
ATOM 2511 C C . VAL A 1 310 ? -22.601 -7.001 28.130 1.00 87.69 310 VAL A C 1
ATOM 2513 O O . VAL A 1 310 ? -23.450 -7.889 28.136 1.00 87.69 310 VAL A O 1
ATOM 2516 N N . TYR A 1 311 ? -21.350 -7.217 27.713 1.00 86.56 311 TYR A N 1
ATOM 2517 C CA . TYR A 1 311 ? -20.920 -8.450 27.038 1.00 86.56 311 TYR A CA 1
ATOM 2518 C C . TYR A 1 311 ? -19.880 -9.265 27.824 1.00 86.56 311 TYR A C 1
ATOM 2520 O O . TYR A 1 311 ? -19.378 -10.275 27.325 1.00 86.56 311 TYR A O 1
ATOM 2528 N N . GLY A 1 312 ? -19.524 -8.848 29.040 1.00 82.56 312 GLY A N 1
ATOM 2529 C CA . GLY A 1 312 ? -18.484 -9.491 29.840 1.00 82.56 312 GLY A CA 1
ATOM 2530 C C . GLY A 1 312 ? -17.115 -9.427 29.161 1.00 82.56 312 GLY A C 1
ATOM 2531 O O . GLY A 1 312 ? -16.774 -8.454 28.489 1.00 82.56 312 GLY A O 1
ATOM 2532 N N . THR A 1 313 ? -16.315 -10.486 29.295 1.00 79.44 313 THR A N 1
ATOM 2533 C CA . THR A 1 313 ? -14.958 -10.554 28.720 1.00 79.44 313 THR A CA 1
ATOM 2534 C C . THR A 1 313 ? -14.927 -10.430 27.197 1.00 79.44 313 THR A C 1
ATOM 2536 O O . THR A 1 313 ? -13.934 -9.960 26.657 1.00 79.44 313 THR A O 1
ATOM 2539 N N . LEU A 1 314 ? -16.010 -10.779 26.494 1.00 80.12 314 LEU A N 1
ATOM 2540 C CA . LEU A 1 314 ? -16.118 -10.580 25.043 1.00 80.12 314 LEU A CA 1
ATOM 2541 C C . LEU A 1 314 ? -16.183 -9.094 24.661 1.00 80.12 314 LEU A C 1
ATOM 2543 O O . LEU A 1 314 ? -15.867 -8.732 23.531 1.00 80.12 314 LEU A O 1
ATOM 2547 N N . GLY A 1 315 ? -16.580 -8.234 25.600 1.00 78.69 315 GLY A N 1
ATOM 2548 C CA . GLY A 1 315 ? -16.661 -6.793 25.416 1.00 78.69 315 GLY A CA 1
ATOM 2549 C C . GLY A 1 315 ? -15.339 -6.049 25.593 1.00 78.69 315 GLY A C 1
ATOM 2550 O O . GLY A 1 315 ? -15.303 -4.859 25.290 1.00 78.69 315 GLY A O 1
ATOM 2551 N N . SER A 1 316 ? -14.262 -6.697 26.055 1.00 73.31 316 SER A N 1
ATOM 2552 C CA . SER A 1 316 ? -13.031 -6.009 26.485 1.00 73.31 316 SER A CA 1
ATOM 2553 C C . SER A 1 316 ? -12.299 -5.249 25.375 1.00 73.31 316 SER A C 1
ATOM 2555 O O . SER A 1 316 ? -11.564 -4.312 25.662 1.00 73.31 316 SER A O 1
ATOM 2557 N N . ASP A 1 317 ? -12.495 -5.643 24.115 1.00 76.69 317 ASP A N 1
ATOM 2558 C CA . ASP A 1 317 ? -11.827 -5.057 22.944 1.00 76.69 317 ASP A CA 1
ATOM 2559 C C . ASP A 1 317 ? -12.829 -4.516 21.896 1.00 76.69 317 ASP A C 1
ATOM 2561 O O . ASP A 1 317 ? -12.463 -4.310 20.742 1.00 76.69 317 ASP A O 1
ATOM 2565 N N . LEU A 1 318 ? -14.097 -4.284 22.271 1.00 83.75 318 LEU A N 1
ATOM 2566 C CA . LEU A 1 318 ? -15.128 -3.767 21.350 1.00 83.75 318 LEU A CA 1
ATOM 2567 C C . LEU A 1 318 ? -15.160 -2.237 21.234 1.00 83.75 318 LEU A C 1
ATOM 2569 O O . LEU A 1 318 ? -15.896 -1.708 20.408 1.00 83.75 318 LEU A O 1
ATOM 2573 N N . MET A 1 319 ? -14.422 -1.520 22.077 1.00 85.69 319 MET A N 1
ATOM 2574 C CA . MET A 1 319 ? -14.389 -0.060 22.046 1.00 85.69 319 MET A CA 1
ATOM 2575 C C . MET A 1 319 ? -13.392 0.434 20.998 1.00 85.69 319 MET A C 1
ATOM 2577 O O . MET A 1 319 ? -12.292 -0.100 20.862 1.00 85.69 319 MET A O 1
ATOM 2581 N N . GLU A 1 320 ? -13.769 1.484 20.276 1.00 86.50 320 GLU A N 1
ATOM 2582 C CA . GLU A 1 320 ? -13.060 1.972 19.096 1.00 86.50 320 GLU A CA 1
ATOM 2583 C C . GLU A 1 320 ? -12.541 3.393 19.317 1.00 86.50 320 GLU A C 1
ATOM 2585 O O . GLU A 1 320 ? -13.094 4.173 20.095 1.00 86.50 320 GLU A O 1
ATOM 2590 N N . LEU A 1 321 ? -11.445 3.734 18.639 1.00 85.50 321 LEU A N 1
ATOM 2591 C CA . LEU A 1 321 ? -10.882 5.080 18.674 1.00 85.50 321 LEU A CA 1
ATOM 2592 C C . LEU A 1 321 ? -11.407 5.885 17.504 1.00 85.50 321 LEU A C 1
ATOM 2594 O O . LEU A 1 321 ? -11.261 5.471 16.357 1.00 85.50 321 LEU A O 1
ATOM 2598 N N . HIS A 1 322 ? -11.925 7.065 17.816 1.00 88.31 322 HIS A N 1
ATOM 2599 C CA . HIS A 1 322 ? -12.340 8.039 16.828 1.00 88.31 322 HIS A CA 1
ATOM 2600 C C . HIS A 1 322 ? -11.442 9.266 16.878 1.00 88.31 322 HIS A C 1
ATOM 2602 O O . HIS A 1 322 ? -11.172 9.777 17.966 1.00 88.31 322 HIS A O 1
ATOM 2608 N N . TYR A 1 323 ? -10.972 9.736 15.724 1.00 85.56 323 TYR A N 1
ATOM 2609 C CA . TYR A 1 323 ? -10.165 10.953 15.642 1.00 85.56 323 TYR A CA 1
ATOM 2610 C C . TYR A 1 323 ? -11.070 12.175 15.487 1.00 85.56 323 TYR A C 1
ATOM 2612 O O . TYR A 1 323 ? -11.891 12.240 14.577 1.00 85.56 323 TYR A O 1
ATOM 2620 N N . VAL A 1 324 ? -10.887 13.156 16.363 1.00 86.69 324 VAL A N 1
ATOM 2621 C CA . VAL A 1 324 ? -11.679 14.394 16.429 1.00 86.69 324 VAL A CA 1
ATOM 2622 C C . VAL A 1 324 ? -10.855 15.645 16.125 1.00 86.69 324 VAL A C 1
ATOM 2624 O O . VAL A 1 324 ? -11.391 16.750 16.148 1.00 86.69 324 VAL A O 1
ATOM 2627 N N . GLY A 1 325 ? -9.558 15.492 15.847 1.00 79.19 325 GLY A N 1
ATOM 2628 C CA . GLY A 1 325 ? -8.692 16.612 15.498 1.00 79.19 325 GLY A CA 1
ATOM 2629 C C . GLY A 1 325 ? -9.067 17.257 14.160 1.00 79.19 325 GLY A C 1
ATOM 2630 O O . GLY A 1 325 ? -9.592 16.617 13.244 1.00 79.19 325 GLY A O 1
ATOM 2631 N N . ASN A 1 326 ? -8.774 18.551 14.033 1.00 73.62 326 ASN A N 1
ATOM 2632 C CA . ASN A 1 326 ? -8.955 19.272 12.776 1.00 73.62 326 ASN A CA 1
ATOM 2633 C C . ASN A 1 326 ? -7.919 18.820 11.744 1.00 73.62 326 ASN A C 1
ATOM 2635 O O . ASN A 1 326 ? -6.737 18.723 12.056 1.00 73.62 326 ASN A O 1
ATOM 2639 N N . ILE A 1 327 ? -8.356 18.606 10.500 1.00 66.56 327 ILE A N 1
ATOM 2640 C CA . ILE A 1 327 ? -7.471 18.253 9.381 1.00 66.56 327 ILE A CA 1
ATOM 2641 C C . ILE A 1 327 ? -7.158 19.518 8.571 1.00 66.56 327 ILE A C 1
ATOM 2643 O O . ILE A 1 327 ? -7.842 19.835 7.592 1.00 66.56 327 ILE A O 1
ATOM 2647 N N . ASP A 1 328 ? -6.130 20.244 9.007 1.00 62.41 328 ASP A N 1
ATOM 2648 C CA . ASP A 1 328 ? -5.548 2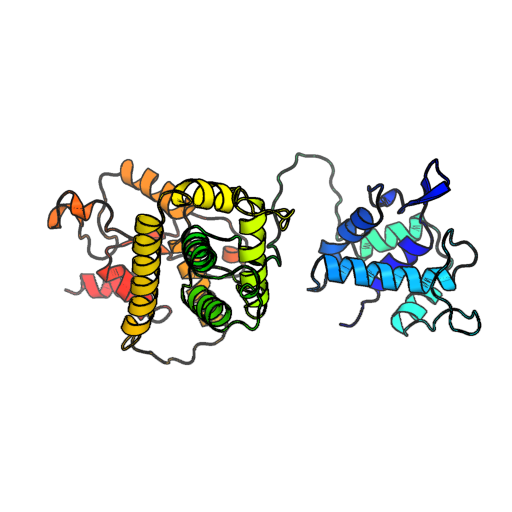1.430 8.364 1.00 62.41 328 ASP A CA 1
ATOM 2649 C C . ASP A 1 328 ? -4.046 21.254 8.029 1.00 62.41 328 ASP A C 1
ATOM 2651 O O . ASP A 1 328 ? -3.435 20.234 8.357 1.00 62.41 328 ASP A O 1
ATOM 2655 N N . GLU A 1 329 ? -3.424 22.237 7.364 1.00 48.56 329 GLU A N 1
ATOM 2656 C CA . GLU A 1 329 ? -1.991 22.188 7.000 1.00 48.56 329 GLU A CA 1
ATOM 2657 C C . GLU A 1 329 ? -1.063 21.964 8.212 1.00 48.56 329 GLU A C 1
ATOM 2659 O O . GLU A 1 329 ? -0.013 21.321 8.095 1.00 48.56 329 GLU A O 1
ATOM 2664 N N . THR A 1 330 ? -1.472 22.431 9.392 1.00 49.97 330 THR A N 1
ATOM 2665 C CA . THR A 1 330 ? -0.744 22.274 10.653 1.00 49.97 330 THR A CA 1
ATOM 2666 C C . THR A 1 330 ? -0.811 20.827 11.138 1.00 49.97 330 THR A C 1
ATOM 2668 O O . THR A 1 330 ? 0.216 20.225 11.434 1.00 49.97 330 THR A O 1
ATOM 2671 N N . SER A 1 331 ? -1.991 20.210 11.149 1.00 51.72 331 SER A N 1
ATOM 2672 C CA . SER A 1 331 ? -2.209 18.816 11.567 1.00 51.72 331 SER A CA 1
ATOM 2673 C C . SER A 1 331 ? -1.546 17.782 10.645 1.00 51.72 331 SER A C 1
ATOM 2675 O O . SER A 1 331 ? -1.200 16.687 11.081 1.00 51.72 331 SER A O 1
ATOM 2677 N N . LEU A 1 332 ? -1.327 18.133 9.371 1.00 48.47 332 LEU A N 1
ATOM 2678 C CA . LEU A 1 332 ? -0.625 17.294 8.392 1.00 48.47 332 LEU A CA 1
ATOM 2679 C C . LEU A 1 332 ? 0.895 17.269 8.617 1.00 48.47 332 LEU A C 1
ATOM 2681 O O . LEU A 1 332 ? 1.579 16.367 8.131 1.00 48.47 332 LEU A O 1
ATOM 2685 N N . THR A 1 333 ? 1.424 18.275 9.316 1.00 40.91 333 THR A N 1
ATOM 2686 C CA . THR A 1 333 ? 2.853 18.422 9.634 1.00 40.91 333 THR A CA 1
ATOM 2687 C C . THR A 1 333 ? 3.163 18.140 11.104 1.00 40.91 333 THR A C 1
ATOM 2689 O O . THR A 1 333 ? 4.297 17.794 11.440 1.00 40.91 333 THR A O 1
ATOM 2692 N N . SER A 1 334 ? 2.151 18.233 11.965 1.00 45.66 334 SER A N 1
ATOM 2693 C CA . SER A 1 334 ? 2.210 17.882 13.379 1.00 45.66 334 SER A CA 1
ATOM 2694 C C . SER A 1 334 ? 2.207 16.365 13.563 1.00 45.66 334 SER A C 1
ATOM 2696 O O . SER A 1 334 ? 1.533 15.626 12.848 1.00 45.66 334 SER A O 1
ATOM 2698 N N . GLY A 1 335 ? 2.982 15.886 14.534 1.00 49.69 335 GLY A N 1
ATOM 2699 C CA . GLY A 1 335 ? 2.966 14.483 14.931 1.00 49.69 335 GLY A CA 1
ATOM 2700 C C . GLY A 1 335 ? 1.646 14.070 15.590 1.00 49.69 335 GLY A C 1
ATOM 2701 O O . GLY A 1 335 ? 0.788 14.886 15.905 1.00 49.69 335 GLY A O 1
ATOM 2702 N N . PHE A 1 336 ? 1.516 12.770 15.828 1.00 60.00 336 PHE A N 1
ATOM 2703 C CA . PHE A 1 336 ? 0.411 12.161 16.565 1.00 60.00 336 PHE A CA 1
ATOM 2704 C C . PHE A 1 336 ? 0.221 12.791 17.962 1.00 60.00 336 PHE A C 1
ATOM 2706 O O . PHE A 1 336 ? 1.149 12.751 18.772 1.00 60.00 336 PHE A O 1
ATOM 2713 N N . ASN A 1 337 ? -0.981 13.303 18.256 1.00 68.94 337 ASN A N 1
ATOM 2714 C CA . ASN A 1 337 ? -1.381 13.780 19.581 1.00 68.94 337 ASN A CA 1
ATOM 2715 C C . ASN A 1 337 ? -2.493 12.877 20.168 1.00 68.94 337 ASN A C 1
ATOM 2717 O O . ASN A 1 337 ? -3.564 12.767 19.569 1.00 68.94 337 ASN A O 1
ATOM 2721 N N . PRO A 1 338 ? -2.275 12.216 21.321 1.00 67.62 338 PRO A N 1
ATOM 2722 C CA . PRO A 1 338 ? -3.277 11.353 21.958 1.00 67.62 338 PRO A CA 1
ATOM 2723 C C . PRO A 1 338 ? -4.610 12.035 22.310 1.00 67.62 338 PRO A C 1
ATOM 2725 O O . PRO A 1 338 ? -5.633 11.340 22.374 1.00 67.62 338 PRO A O 1
ATOM 2728 N N . GLU A 1 339 ? -4.595 13.354 22.534 1.00 78.19 339 GLU A N 1
ATOM 2729 C CA . GLU A 1 339 ? -5.775 14.167 22.878 1.00 78.19 339 GLU A CA 1
ATOM 2730 C C . GLU A 1 339 ? -6.747 14.341 21.704 1.00 78.19 339 GLU A C 1
ATOM 2732 O O . GLU A 1 339 ? -7.938 14.548 21.911 1.00 78.19 339 GLU A O 1
ATOM 2737 N N . ASP A 1 340 ? -6.282 14.149 20.467 1.00 82.12 340 ASP A N 1
ATOM 2738 C CA . ASP A 1 340 ? -7.123 14.271 19.270 1.00 82.12 340 ASP A CA 1
ATOM 2739 C C . ASP A 1 340 ? -8.011 13.039 19.037 1.00 82.12 340 ASP A C 1
ATOM 2741 O O . ASP A 1 340 ? -8.615 12.886 17.975 1.00 82.12 340 ASP A O 1
ATOM 2745 N N . PHE A 1 341 ? -8.066 12.115 19.996 1.00 84.62 341 PHE A N 1
ATOM 2746 C CA . PHE A 1 341 ? -8.839 10.886 19.888 1.00 84.62 341 PHE A CA 1
ATOM 2747 C C . PHE A 1 341 ? -9.806 10.751 21.054 1.00 84.62 341 PHE A C 1
ATOM 2749 O O . PHE A 1 341 ? -9.463 11.017 22.206 1.00 84.62 341 PHE A O 1
ATOM 2756 N N . ILE A 1 342 ? -10.976 10.193 20.788 1.00 87.75 342 ILE A N 1
ATOM 2757 C CA . ILE A 1 342 ? -11.942 9.790 21.809 1.00 87.75 342 ILE A CA 1
ATOM 2758 C C . ILE A 1 342 ? -12.204 8.289 21.709 1.00 87.75 342 ILE A C 1
ATOM 2760 O O . ILE A 1 342 ? -12.072 7.695 20.640 1.00 87.75 342 ILE A O 1
ATOM 2764 N N . LEU A 1 343 ? -12.552 7.667 22.834 1.00 88.19 343 LEU A N 1
ATOM 2765 C CA . LEU A 1 343 ? -13.003 6.277 22.862 1.00 88.19 343 LEU A CA 1
ATOM 2766 C C . LEU A 1 343 ? -14.520 6.253 22.659 1.00 88.19 343 LEU A C 1
ATOM 2768 O O . LEU A 1 343 ? -15.243 6.942 23.375 1.00 88.19 343 LEU A O 1
ATOM 2772 N N . VAL A 1 344 ? -15.019 5.475 21.709 1.00 91.75 344 VAL A N 1
ATOM 2773 C CA . VAL A 1 344 ? -16.448 5.376 21.384 1.00 91.75 344 VAL A CA 1
ATOM 2774 C C . VAL A 1 344 ? -16.866 3.916 21.222 1.00 91.75 344 VAL A C 1
ATOM 2776 O O . VAL A 1 344 ? -16.035 3.045 20.992 1.00 91.75 344 VAL A O 1
ATOM 2779 N N . CYS A 1 345 ? -18.157 3.623 21.380 1.00 91.81 345 CYS A N 1
ATOM 2780 C CA . CYS A 1 345 ? -18.685 2.299 21.047 1.00 91.81 345 CYS A CA 1
ATOM 2781 C C . CYS A 1 345 ? -18.905 2.168 19.525 1.00 91.81 345 CYS A C 1
ATOM 2783 O O . CYS A 1 345 ? -19.102 3.198 18.867 1.00 91.81 345 CYS A O 1
ATOM 2785 N N . PRO A 1 346 ? -18.999 0.940 18.977 1.00 90.94 346 PRO A N 1
ATOM 2786 C CA . PRO A 1 346 ? -19.148 0.719 17.533 1.00 90.94 346 PRO A CA 1
ATOM 2787 C C . PRO A 1 346 ? -20.354 1.426 16.906 1.00 90.94 346 PRO A C 1
ATOM 2789 O O . PRO A 1 346 ? -20.317 1.884 15.768 1.00 90.94 346 PRO A O 1
ATOM 2792 N N . ASN A 1 347 ? -21.438 1.578 17.671 1.00 93.00 347 ASN A N 1
ATOM 2793 C CA . ASN A 1 347 ? -22.634 2.274 17.199 1.00 93.00 347 ASN A CA 1
ATOM 2794 C C . ASN A 1 347 ? -22.405 3.785 17.059 1.00 93.00 347 ASN A C 1
ATOM 2796 O O . ASN A 1 347 ? -22.830 4.384 16.073 1.00 93.00 347 ASN A O 1
ATOM 2800 N N . CYS A 1 348 ? -21.741 4.407 18.038 1.00 93.38 348 CYS A N 1
ATOM 2801 C CA . CYS A 1 348 ? -21.419 5.833 17.976 1.00 93.38 348 CYS A CA 1
ATOM 2802 C C . CYS A 1 348 ? -20.353 6.111 16.911 1.00 93.38 348 CYS A C 1
ATOM 2804 O O . CYS A 1 348 ? -20.482 7.090 16.182 1.00 93.38 348 CYS A O 1
ATOM 2806 N N . HIS A 1 349 ? -19.348 5.236 16.787 1.00 91.50 349 HIS A N 1
ATOM 2807 C CA . HIS A 1 349 ? -18.314 5.337 15.753 1.00 91.50 349 HIS A CA 1
ATOM 2808 C C . HIS A 1 349 ? -18.922 5.316 14.351 1.00 91.50 349 HIS A C 1
ATOM 2810 O O . HIS A 1 349 ? -18.746 6.259 13.580 1.00 91.50 349 HIS A O 1
ATOM 2816 N N . LYS A 1 350 ? -19.770 4.317 14.079 1.00 88.25 350 LYS A N 1
ATOM 2817 C CA . LYS A 1 350 ? -20.470 4.186 12.799 1.00 88.25 350 LYS A CA 1
ATOM 2818 C C . LYS A 1 350 ? -21.317 5.412 12.454 1.00 88.25 350 LYS A C 1
ATOM 2820 O O . LYS A 1 350 ? -21.380 5.787 11.285 1.00 88.25 350 LYS A O 1
ATOM 2825 N N . LEU A 1 351 ? -21.974 6.038 13.433 1.00 87.50 351 LEU A N 1
ATOM 2826 C CA . LEU A 1 351 ? -22.747 7.263 13.200 1.00 87.50 351 LEU A CA 1
ATOM 2827 C C . LEU A 1 351 ? -21.847 8.431 12.780 1.00 87.50 351 LEU A C 1
ATOM 2829 O O . LEU A 1 351 ? -22.144 9.082 11.782 1.00 87.50 351 LEU A O 1
ATOM 2833 N N . LEU A 1 352 ? -20.740 8.666 13.487 1.00 87.62 352 LEU A N 1
ATOM 2834 C CA . LEU A 1 352 ? -19.794 9.737 13.144 1.00 87.62 352 LEU A CA 1
ATOM 2835 C C . LEU A 1 352 ? -19.180 9.536 11.754 1.00 87.62 352 LEU A C 1
ATOM 2837 O O . LEU A 1 352 ? -19.015 10.496 11.008 1.00 87.62 352 LEU A O 1
ATOM 2841 N N . ASP A 1 353 ? -18.908 8.288 11.377 1.00 83.00 353 ASP A N 1
ATOM 2842 C CA . ASP A 1 353 ? -18.411 7.955 10.043 1.00 83.00 353 ASP A CA 1
ATOM 2843 C C . ASP A 1 353 ? -19.439 8.172 8.944 1.00 83.00 353 ASP A C 1
ATOM 2845 O O . ASP A 1 353 ? -19.117 8.722 7.891 1.00 83.00 353 ASP A O 1
ATOM 2849 N N . THR A 1 354 ? -20.674 7.727 9.187 1.00 80.19 354 THR A N 1
ATOM 2850 C CA . THR A 1 354 ? -21.776 7.830 8.220 1.00 80.19 354 THR A CA 1
ATOM 2851 C C . THR A 1 354 ? -22.084 9.291 7.905 1.00 80.19 354 THR A C 1
ATOM 2853 O O . THR A 1 354 ? -22.406 9.629 6.768 1.00 80.19 354 THR A O 1
ATOM 2856 N N . TYR A 1 355 ? -21.961 10.162 8.906 1.00 79.19 355 TYR A N 1
ATOM 2857 C CA . TYR A 1 355 ? -22.254 11.590 8.808 1.00 79.19 355 TYR A CA 1
ATOM 2858 C C . TYR A 1 355 ? -20.985 12.452 8.879 1.00 79.19 355 TYR A C 1
ATOM 2860 O O . TYR A 1 355 ? -21.023 13.592 9.351 1.00 79.19 355 TYR A O 1
ATOM 2868 N N . TYR A 1 356 ? -19.856 11.923 8.401 1.00 80.06 356 TYR A N 1
ATOM 2869 C CA . TYR A 1 356 ? -18.585 12.637 8.414 1.00 80.06 356 TYR A CA 1
ATOM 2870 C C . TYR A 1 356 ? -18.687 13.990 7.695 1.00 80.06 356 TYR A C 1
ATOM 2872 O O . TYR A 1 356 ? -19.252 14.086 6.607 1.00 80.06 356 TYR A O 1
ATOM 2880 N N . ALA A 1 357 ? -18.123 15.034 8.310 1.00 73.44 357 ALA A N 1
ATOM 2881 C CA . ALA A 1 357 ? -18.205 16.435 7.877 1.00 73.44 357 ALA A CA 1
ATOM 2882 C C . ALA A 1 357 ? -19.621 17.057 7.865 1.00 73.44 357 ALA A C 1
ATOM 2884 O O . ALA A 1 357 ? -19.757 18.226 7.507 1.00 73.44 357 ALA A O 1
ATOM 2885 N N . ILE A 1 358 ? -20.653 16.313 8.278 1.00 76.44 358 ILE A N 1
ATOM 2886 C CA . ILE A 1 358 ? -22.029 16.808 8.447 1.00 76.44 358 ILE A CA 1
ATOM 2887 C C . ILE A 1 358 ? -22.312 17.069 9.925 1.00 76.44 358 ILE A C 1
ATOM 2889 O O . ILE A 1 358 ? -22.879 18.103 10.262 1.00 76.44 358 ILE A O 1
ATOM 2893 N N . ILE A 1 359 ? -21.909 16.139 10.793 1.00 79.00 359 ILE A N 1
ATOM 2894 C CA . ILE A 1 359 ? -22.034 16.274 12.245 1.00 79.00 359 ILE A CA 1
ATOM 2895 C C . ILE A 1 359 ? -20.670 16.098 12.909 1.00 79.00 359 ILE A C 1
ATOM 2897 O O . ILE A 1 359 ? -19.838 15.298 12.476 1.00 79.00 359 ILE A O 1
ATOM 2901 N N . THR A 1 360 ? -20.454 16.845 13.981 1.00 84.50 360 THR A N 1
ATOM 2902 C CA . THR A 1 360 ? -19.316 16.700 14.888 1.00 84.50 360 THR A CA 1
ATOM 2903 C C . THR A 1 360 ? -19.659 15.746 16.034 1.00 84.50 360 THR A C 1
ATOM 2905 O O . THR A 1 360 ? -20.818 15.373 16.249 1.00 84.50 360 THR A O 1
ATOM 2908 N N . TYR A 1 361 ? -18.654 15.353 16.818 1.00 87.38 361 TYR A N 1
ATOM 2909 C CA . TYR A 1 361 ? -18.903 14.571 18.029 1.00 87.38 361 TYR A CA 1
ATOM 2910 C C . TYR A 1 361 ? -19.720 15.364 19.067 1.00 87.38 361 TYR A C 1
ATOM 2912 O O . TYR A 1 361 ? -20.487 14.756 19.813 1.00 87.38 361 TYR A O 1
ATOM 2920 N N . ASP A 1 362 ? -19.596 16.698 19.103 1.00 86.81 362 ASP A N 1
ATOM 2921 C CA . ASP A 1 362 ? -20.389 17.567 19.978 1.00 86.81 362 ASP A CA 1
ATOM 2922 C C . ASP A 1 362 ? -21.863 17.582 19.556 1.00 86.81 362 ASP A C 1
ATOM 2924 O O . ASP A 1 362 ? -22.746 17.470 20.408 1.00 86.81 362 ASP A O 1
ATOM 2928 N N . ASP A 1 363 ? -22.145 17.600 18.249 1.00 87.88 363 ASP A N 1
ATOM 2929 C CA . ASP A 1 363 ? -23.515 17.484 17.733 1.00 87.88 363 ASP A CA 1
ATOM 2930 C C . ASP A 1 363 ? -24.154 16.159 18.161 1.00 87.88 363 ASP A C 1
ATOM 2932 O O . ASP A 1 363 ? -25.254 16.138 18.718 1.00 87.88 363 ASP A O 1
ATOM 2936 N N . LEU A 1 364 ? -23.441 15.042 17.975 1.00 89.94 364 LEU A N 1
ATOM 2937 C CA . LEU A 1 364 ? -23.939 13.726 18.375 1.00 89.94 364 LEU A CA 1
ATOM 2938 C C . LEU A 1 364 ? -24.119 13.620 19.897 1.00 89.94 364 LEU A C 1
ATOM 2940 O O . LEU A 1 364 ? -25.091 13.028 20.368 1.00 89.94 364 LEU A O 1
ATOM 2944 N N . LYS A 1 365 ? -23.223 14.225 20.678 1.00 90.50 365 LYS A N 1
ATOM 2945 C CA . LYS A 1 365 ? -23.342 14.294 22.137 1.00 90.50 365 LYS A CA 1
ATOM 2946 C C . LYS A 1 365 ? -24.606 15.046 22.561 1.00 90.50 365 LYS A C 1
ATOM 2948 O O . LYS A 1 365 ? -25.352 14.539 23.394 1.00 90.50 365 LYS A O 1
ATOM 2953 N N . ASN A 1 366 ? -24.898 16.187 21.938 1.00 89.00 366 ASN A N 1
ATOM 2954 C CA . ASN A 1 366 ? -26.107 16.972 22.206 1.00 89.00 366 ASN A CA 1
ATOM 2955 C C . ASN A 1 366 ? -27.394 16.208 21.844 1.00 89.00 366 ASN A C 1
ATOM 2957 O O . ASN A 1 366 ? -28.380 16.259 22.584 1.00 89.00 366 ASN A O 1
ATOM 2961 N N . ILE A 1 367 ? -27.383 15.440 20.749 1.00 89.31 367 ILE A N 1
ATOM 2962 C CA . ILE A 1 367 ? -28.508 14.569 20.361 1.00 89.31 367 ILE A CA 1
ATOM 2963 C C . ILE A 1 367 ? -28.758 13.479 21.415 1.00 89.31 367 ILE A C 1
ATOM 2965 O O . ILE A 1 367 ? -29.901 13.116 21.682 1.00 89.31 367 ILE A O 1
ATOM 2969 N N . LEU A 1 368 ? -27.700 12.944 22.025 1.00 89.19 368 LEU A N 1
ATOM 2970 C CA . LEU A 1 368 ? -27.821 11.906 23.049 1.00 89.19 368 LEU A CA 1
ATOM 2971 C C . LEU A 1 368 ? -28.242 12.463 24.414 1.00 89.19 368 LEU A C 1
ATOM 2973 O O . LEU A 1 368 ? -28.933 11.764 25.143 1.00 89.19 368 LEU A O 1
ATOM 2977 N N . SER A 1 369 ? -27.852 13.695 24.754 1.00 81.31 369 SER A N 1
ATOM 2978 C CA . SER A 1 369 ? -28.223 14.362 26.014 1.00 81.31 369 SER A CA 1
ATOM 2979 C C . SER A 1 369 ? -29.615 15.003 26.011 1.00 81.31 369 SER A C 1
ATOM 2981 O O . SER A 1 369 ? -30.078 15.441 27.058 1.00 81.31 369 SER A O 1
ATOM 2983 N N . SER A 1 370 ? -30.270 15.091 24.852 1.00 71.94 370 SER A N 1
ATOM 2984 C CA . SER A 1 370 ? -31.651 15.586 24.713 1.00 71.94 370 SER A CA 1
ATOM 2985 C C . SER A 1 370 ? -32.711 14.479 24.818 1.00 71.94 370 SER A C 1
ATOM 2987 O O . SER A 1 370 ? -33.899 14.744 24.631 1.00 71.94 370 SER A O 1
ATOM 2989 N N . LYS A 1 371 ? -32.283 13.254 25.131 1.00 56.69 371 LYS A N 1
ATOM 2990 C CA . LYS A 1 371 ? -33.120 12.121 25.537 1.00 56.69 371 LYS A CA 1
ATOM 2991 C C . LYS A 1 371 ? -32.997 11.912 27.036 1.00 56.69 371 LYS A C 1
ATOM 2993 O O . LYS A 1 371 ? -34.021 11.507 27.626 1.00 56.69 371 LYS A O 1
#

Radius of gyration: 28.3 Å; chains: 1; bounding box: 76×62×73 Å